Protein AF-A0A6I9MM43-F1 (afdb_monomer)

Mean predicted aligned error: 11.55 Å

Structure (mmCIF, N/CA/C/O backbone):
data_AF-A0A6I9MM43-F1
#
_entry.id   AF-A0A6I9MM43-F1
#
loop_
_atom_site.group_PDB
_atom_site.id
_atom_site.type_symbol
_atom_site.label_atom_id
_atom_site.label_alt_id
_atom_site.label_comp_id
_atom_site.label_asym_id
_atom_site.label_entity_id
_atom_site.label_seq_id
_atom_site.pdbx_PDB_ins_code
_atom_site.Cartn_x
_atom_site.Cartn_y
_atom_site.Cartn_z
_atom_site.occupancy
_atom_site.B_iso_or_equiv
_atom_site.auth_seq_id
_atom_site.auth_comp_id
_atom_site.auth_asym_id
_atom_site.auth_atom_id
_atom_site.pdbx_PDB_model_num
ATOM 1 N N . MET A 1 1 ? 1.422 39.553 12.753 1.00 36.62 1 MET A N 1
ATOM 2 C CA . MET A 1 1 ? 0.483 40.238 13.671 1.00 36.62 1 MET A CA 1
ATOM 3 C C . MET A 1 1 ? -0.065 39.168 14.609 1.00 36.62 1 MET A C 1
ATOM 5 O O . MET A 1 1 ? -0.822 38.336 14.148 1.00 36.62 1 MET A O 1
ATOM 9 N N . ALA A 1 2 ? 0.618 38.875 15.723 1.00 31.95 2 ALA A N 1
ATOM 10 C CA . ALA A 1 2 ? 0.444 39.478 17.060 1.00 31.95 2 ALA A CA 1
ATOM 11 C C . ALA A 1 2 ? -0.974 39.211 17.610 1.00 31.95 2 ALA A C 1
ATOM 13 O O . ALA A 1 2 ? -1.941 39.651 17.009 1.00 31.95 2 ALA A O 1
ATOM 14 N N . LEU A 1 3 ? -1.135 38.468 18.711 1.00 35.59 3 LEU A N 1
ATOM 15 C CA . LEU A 1 3 ? -1.021 39.047 20.056 1.00 35.59 3 LEU A CA 1
ATOM 16 C C . LEU A 1 3 ? -0.648 38.019 21.145 1.00 35.59 3 LEU A C 1
ATOM 18 O O . LEU A 1 3 ? -1.236 36.949 21.260 1.00 35.59 3 LEU A O 1
ATOM 22 N N . ARG A 1 4 ? 0.332 38.426 21.961 1.00 35.22 4 ARG A N 1
ATOM 23 C CA . ARG A 1 4 ? 0.711 37.917 23.290 1.00 35.22 4 ARG A CA 1
ATOM 24 C C . ARG A 1 4 ? -0.030 38.711 24.376 1.00 35.22 4 ARG A C 1
ATOM 26 O O . ARG A 1 4 ? -0.381 39.855 24.099 1.00 35.22 4 ARG A O 1
ATOM 33 N N . ASN A 1 5 ? -0.124 38.159 25.597 1.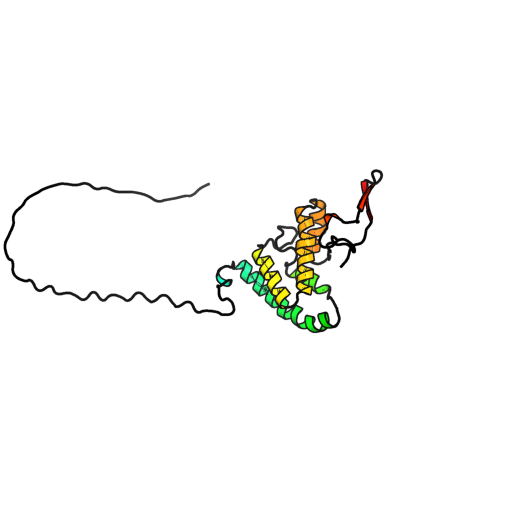00 37.28 5 ASN A N 1
ATOM 34 C CA . ASN A 1 5 ? 0.134 38.792 26.921 1.00 37.28 5 ASN A CA 1
ATOM 35 C C . ASN A 1 5 ? -0.624 38.037 28.041 1.00 37.28 5 ASN A C 1
ATOM 37 O O . ASN A 1 5 ? -1.689 37.504 27.776 1.00 37.28 5 ASN A O 1
ATOM 41 N N . ALA A 1 6 ? -0.192 37.944 29.304 1.00 34.00 6 ALA A N 1
ATOM 42 C CA . ALA A 1 6 ? 0.987 38.443 30.016 1.00 34.00 6 ALA A CA 1
ATOM 43 C C . ALA A 1 6 ? 1.144 37.697 31.365 1.00 34.00 6 ALA A C 1
ATOM 45 O O . ALA A 1 6 ? 0.177 37.190 31.927 1.00 34.00 6 ALA A O 1
ATOM 46 N N . LEU A 1 7 ? 2.369 37.702 31.894 1.00 34.56 7 LEU A N 1
ATOM 47 C CA . LEU A 1 7 ? 2.768 37.292 33.245 1.00 34.56 7 LEU A CA 1
ATOM 48 C C . LEU A 1 7 ? 3.703 38.379 33.813 1.00 34.56 7 LEU A C 1
ATOM 50 O O . LEU A 1 7 ? 4.434 38.994 33.034 1.00 34.56 7 LEU A O 1
ATOM 54 N N . CYS A 1 8 ? 3.692 38.533 35.148 1.00 30.81 8 CYS A N 1
ATOM 55 C CA . CYS A 1 8 ? 4.717 39.099 36.061 1.00 30.81 8 CYS A CA 1
ATOM 56 C C . CYS A 1 8 ? 4.306 40.321 36.905 1.00 30.81 8 CYS A C 1
ATOM 58 O O . CYS A 1 8 ? 3.955 41.365 36.363 1.00 30.81 8 CYS A O 1
ATOM 60 N N . ARG A 1 9 ? 4.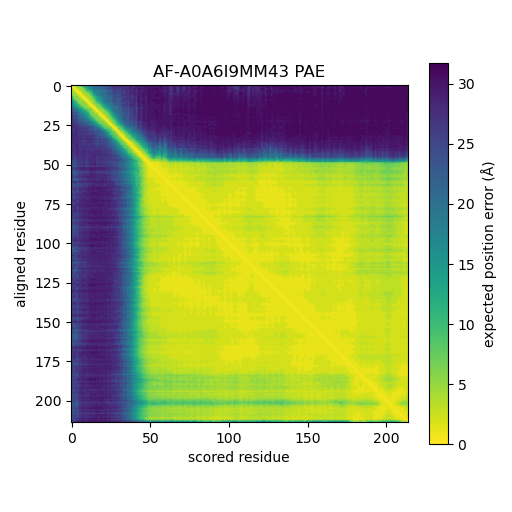543 40.219 38.229 1.00 32.47 9 ARG A N 1
ATOM 61 C CA . ARG A 1 9 ? 5.551 40.955 39.056 1.00 32.47 9 ARG A CA 1
ATOM 62 C C . ARG A 1 9 ? 5.217 40.744 40.552 1.00 32.47 9 ARG A C 1
ATOM 64 O O . ARG A 1 9 ? 4.068 40.901 40.927 1.00 32.47 9 ARG A O 1
ATOM 71 N N . LEU A 1 10 ? 6.071 40.121 41.375 1.00 30.53 10 LEU A N 1
ATOM 72 C CA . LEU A 1 10 ? 7.348 40.536 42.009 1.00 30.53 10 LEU A CA 1
ATOM 73 C C . LEU A 1 10 ? 7.190 41.378 43.301 1.00 30.53 10 LEU A C 1
ATOM 75 O O . LEU A 1 10 ? 6.837 42.545 43.222 1.00 30.53 10 LEU A O 1
ATOM 79 N N . LEU A 1 11 ? 7.545 40.720 44.423 1.00 36.22 11 LEU A N 1
ATOM 80 C CA . LEU A 1 11 ? 8.354 41.107 45.606 1.00 36.22 11 LEU A CA 1
ATOM 81 C C . LEU A 1 11 ? 8.108 42.437 46.345 1.00 36.22 11 LEU A C 1
ATOM 83 O O . LEU A 1 11 ? 7.956 43.477 45.726 1.00 36.22 11 LEU A O 1
ATOM 87 N N . VAL A 1 12 ? 8.264 42.398 47.682 1.00 31.80 12 VAL A N 1
ATOM 88 C CA . VAL A 1 12 ? 9.264 43.171 48.465 1.00 31.80 12 VAL A CA 1
ATOM 89 C C . VAL A 1 12 ? 9.207 42.773 49.960 1.00 31.80 12 VAL A C 1
ATOM 91 O O . VAL A 1 12 ? 8.141 42.632 50.548 1.00 31.80 12 VAL A O 1
ATOM 94 N N . SER A 1 13 ? 10.392 42.603 50.550 1.00 34.28 13 SER A N 1
ATOM 95 C CA . SER A 1 13 ? 10.746 42.554 51.987 1.00 34.28 13 SER A CA 1
ATOM 96 C C . SER A 1 13 ? 11.671 43.766 52.241 1.00 34.28 13 SER A C 1
ATOM 98 O O . SER A 1 13 ? 12.317 44.162 51.262 1.00 34.28 13 SER A O 1
ATOM 100 N N . PRO A 1 14 ? 11.783 44.399 53.440 1.00 48.53 14 PRO A N 1
ATOM 101 C CA . PRO A 1 14 ? 12.746 43.927 54.458 1.00 48.53 14 PRO A CA 1
ATOM 102 C C . PRO A 1 14 ? 12.495 44.295 55.952 1.00 48.53 14 PRO A C 1
ATOM 104 O O . PRO A 1 14 ? 11.773 45.218 56.313 1.00 48.53 14 PRO A O 1
ATOM 107 N N . HIS A 1 15 ? 13.199 43.525 56.793 1.00 34.00 15 HIS A N 1
ATOM 108 C CA . HIS A 1 15 ? 13.716 43.672 58.170 1.00 34.00 15 HIS A CA 1
ATOM 109 C C . HIS A 1 15 ? 13.483 44.924 59.049 1.00 34.00 15 HIS A C 1
ATOM 111 O O . HIS A 1 15 ? 13.742 46.050 58.633 1.00 34.00 15 HIS A O 1
ATOM 117 N N . ARG A 1 16 ? 13.315 44.673 60.367 1.00 34.53 16 ARG A N 1
ATOM 118 C CA . ARG A 1 16 ? 14.064 45.345 61.459 1.00 34.53 16 ARG A CA 1
ATOM 119 C C . ARG A 1 16 ? 14.150 44.500 62.746 1.00 34.53 16 ARG A C 1
ATOM 121 O O . ARG A 1 16 ? 13.307 43.655 63.014 1.00 34.53 16 ARG A O 1
ATOM 128 N N . CYS A 1 17 ? 15.238 44.738 63.473 1.00 31.09 17 CYS A N 1
ATOM 129 C CA . CYS A 1 17 ? 15.833 43.998 64.589 1.00 31.09 17 CYS A CA 1
ATOM 130 C C . CYS A 1 17 ? 15.387 44.539 65.964 1.00 31.09 17 CYS A C 1
ATOM 132 O O . CYS A 1 17 ? 15.245 45.753 66.089 1.00 31.09 17 CYS A O 1
ATOM 134 N N . ALA A 1 18 ? 15.272 43.683 66.989 1.00 34.88 18 ALA A N 1
ATOM 135 C CA . ALA A 1 18 ? 15.591 44.026 68.383 1.00 34.88 18 ALA A CA 1
ATOM 136 C C . ALA A 1 18 ? 15.746 42.758 69.247 1.00 34.88 18 ALA A C 1
ATOM 138 O O . ALA A 1 18 ? 14.872 41.896 69.281 1.00 34.88 18 ALA A O 1
ATOM 139 N N . VAL A 1 19 ? 16.878 42.674 69.943 1.00 42.28 19 VAL A N 1
ATOM 140 C CA . VAL A 1 19 ? 17.208 41.697 70.990 1.00 42.28 19 VAL A CA 1
ATOM 141 C C . VAL A 1 19 ? 16.627 42.189 72.313 1.00 42.28 19 VAL A C 1
ATOM 143 O O . VAL A 1 19 ? 16.740 43.379 72.582 1.00 42.28 19 VAL A O 1
ATOM 146 N N . LEU A 1 20 ? 16.102 41.298 73.162 1.00 34.19 20 LEU A N 1
ATOM 147 C CA . LEU A 1 20 ? 16.089 41.471 74.622 1.00 34.19 20 LEU A CA 1
ATOM 148 C C . LEU A 1 20 ? 15.834 40.125 75.315 1.00 34.19 20 LEU A C 1
ATOM 150 O O . LEU A 1 20 ? 14.926 39.376 74.959 1.00 34.19 20 LEU A O 1
ATOM 154 N N . SER A 1 21 ? 16.688 39.820 76.288 1.00 39.34 21 SER A N 1
ATOM 155 C CA . SER A 1 21 ? 16.582 38.683 77.195 1.00 39.34 21 SER A CA 1
ATOM 156 C C . SER A 1 21 ? 15.625 38.995 78.349 1.00 39.34 21 SER A C 1
ATOM 158 O O . SER A 1 21 ? 15.535 40.140 78.780 1.00 39.34 21 SER A O 1
ATOM 160 N N . ALA A 1 22 ? 14.964 37.967 78.885 1.00 34.12 22 ALA A N 1
ATOM 161 C CA . ALA A 1 22 ? 14.798 37.726 80.324 1.00 34.12 22 ALA A CA 1
ATOM 162 C C . ALA A 1 22 ? 13.916 36.491 80.544 1.00 34.12 22 ALA A C 1
ATOM 164 O O . ALA A 1 22 ? 12.892 36.293 79.896 1.00 34.12 22 ALA A O 1
ATOM 165 N N . SER A 1 23 ? 14.344 35.644 81.473 1.00 38.97 23 SER A N 1
ATOM 166 C CA . SER A 1 23 ? 13.687 34.403 81.864 1.00 38.97 23 SER A CA 1
ATOM 167 C C . SER A 1 23 ? 12.672 34.589 82.997 1.00 38.97 23 SER A C 1
ATOM 169 O O . SER A 1 23 ? 12.903 35.398 83.890 1.00 38.97 23 SER A O 1
ATOM 171 N N . ARG A 1 24 ? 11.713 33.651 83.030 1.00 33.47 24 ARG A N 1
ATOM 172 C CA . ARG A 1 24 ? 10.833 33.209 84.136 1.00 33.47 24 ARG A CA 1
ATOM 173 C C . ARG A 1 24 ? 9.668 34.125 84.525 1.00 33.47 24 ARG A C 1
ATOM 175 O O . ARG A 1 24 ? 9.844 35.143 85.176 1.00 33.47 24 ARG A O 1
ATOM 182 N N . SER A 1 25 ? 8.450 33.611 84.373 1.00 35.81 25 SER A N 1
ATOM 183 C CA . SER A 1 25 ? 7.695 33.006 85.488 1.00 35.81 25 SER A CA 1
ATOM 184 C C . SER A 1 25 ? 6.320 32.508 85.018 1.00 35.81 25 SER A C 1
ATOM 186 O O . SER A 1 25 ? 5.886 32.781 83.904 1.00 35.81 25 SER A O 1
ATOM 188 N N . GLN A 1 26 ? 5.728 31.654 85.849 1.00 46.75 26 GLN A N 1
ATOM 189 C CA . GLN A 1 26 ? 4.553 30.818 85.614 1.00 46.75 26 GLN A CA 1
ATOM 190 C C . GLN A 1 26 ? 3.276 31.619 85.319 1.00 46.75 26 GLN A C 1
ATOM 192 O O . GLN A 1 26 ? 3.021 32.640 85.950 1.00 46.75 26 GLN A O 1
ATOM 197 N N . GLY A 1 27 ? 2.434 31.087 84.429 1.00 33.56 27 GLY A N 1
ATOM 198 C CA . GLY A 1 27 ? 1.098 31.602 84.140 1.00 33.56 27 GLY A CA 1
ATOM 199 C C . GLY A 1 27 ? 0.131 30.464 83.812 1.00 33.56 27 GLY A C 1
ATOM 200 O O . GLY A 1 27 ? 0.266 29.799 82.793 1.00 33.56 27 GLY A O 1
ATOM 201 N N . THR A 1 28 ? -0.781 30.241 84.754 1.00 42.34 28 THR A N 1
ATOM 202 C CA . THR A 1 28 ? -2.080 29.543 84.735 1.00 42.34 28 THR A CA 1
ATOM 203 C C . THR A 1 28 ? -2.633 29.032 83.399 1.00 42.34 28 THR A C 1
ATOM 205 O O . THR A 1 28 ? -2.774 29.773 82.430 1.00 42.34 28 THR A O 1
ATOM 208 N N . ALA A 1 29 ? -3.050 27.763 83.422 1.00 47.12 29 ALA A N 1
ATOM 209 C CA . ALA A 1 29 ? -3.716 27.043 82.345 1.00 47.12 29 ALA A CA 1
ATOM 210 C C . ALA A 1 29 ? -4.985 27.754 81.838 1.00 47.12 29 ALA A C 1
ATOM 212 O O . ALA A 1 29 ? -5.948 27.929 82.583 1.00 47.12 29 ALA A O 1
ATOM 213 N N . ALA A 1 30 ? -4.998 28.087 80.547 1.00 43.53 30 ALA A N 1
ATOM 214 C CA . ALA A 1 30 ? -6.204 28.394 79.788 1.00 43.53 30 ALA A CA 1
ATOM 215 C C . ALA A 1 30 ? -6.650 27.127 79.040 1.00 43.53 30 ALA A C 1
ATOM 217 O O . ALA A 1 30 ? -5.857 26.514 78.324 1.00 43.53 30 ALA A O 1
ATOM 218 N N . GLN A 1 31 ? -7.906 26.715 79.221 1.00 44.16 31 GLN A N 1
ATOM 219 C CA . GLN A 1 31 ? -8.513 25.635 78.441 1.00 44.16 31 GLN A CA 1
ATOM 220 C C . GLN A 1 31 ? -8.661 26.084 76.983 1.00 44.16 31 GLN A C 1
ATOM 222 O O . GLN A 1 31 ? -9.417 27.005 76.681 1.00 44.16 31 GLN A O 1
ATOM 227 N N . ALA A 1 32 ? -7.938 25.427 76.078 1.00 44.44 32 ALA A N 1
ATOM 228 C CA . ALA A 1 32 ? -8.132 25.590 74.647 1.00 44.44 32 ALA A CA 1
ATOM 229 C C . ALA A 1 32 ? -9.364 24.781 74.214 1.00 44.44 32 ALA A C 1
ATOM 231 O O . ALA A 1 32 ? -9.335 23.550 74.204 1.00 44.44 32 ALA A O 1
ATOM 232 N N . ASN A 1 33 ? -10.443 25.476 73.851 1.00 45.56 33 ASN A N 1
ATOM 233 C CA . ASN A 1 33 ? -11.527 24.886 73.072 1.00 45.56 33 ASN A CA 1
ATOM 234 C C . ASN A 1 33 ? -10.985 24.567 71.676 1.00 45.56 33 ASN A C 1
ATOM 236 O O . ASN A 1 33 ? -10.779 25.460 70.858 1.00 45.56 33 ASN A O 1
ATOM 240 N N . TRP A 1 34 ? -10.724 23.289 71.420 1.00 41.34 34 TRP A N 1
ATOM 241 C CA . TRP A 1 34 ? -10.447 22.788 70.082 1.00 41.34 34 TRP A CA 1
ATOM 242 C C . TRP A 1 34 ? -11.782 22.583 69.365 1.00 41.34 34 TRP A C 1
ATOM 244 O O . TRP A 1 34 ? -12.460 21.573 69.569 1.00 41.34 34 TRP A O 1
ATOM 254 N N . GLU A 1 35 ? -12.187 23.546 68.539 1.00 47.69 35 GLU A N 1
ATOM 255 C CA . GLU A 1 35 ? -13.203 23.283 67.524 1.00 47.69 35 GLU A CA 1
ATOM 256 C C . GLU A 1 35 ? -12.609 22.285 66.530 1.00 47.69 35 GLU A C 1
ATOM 258 O O . GLU A 1 35 ? -11.630 22.562 65.839 1.00 47.69 35 GLU A O 1
ATOM 263 N N . ALA A 1 36 ? -13.170 21.076 66.507 1.00 50.06 36 ALA A N 1
ATOM 264 C CA . ALA A 1 36 ? -12.787 20.052 65.554 1.00 50.06 36 ALA A CA 1
ATOM 265 C C . ALA A 1 36 ? -13.133 20.530 64.138 1.00 50.06 36 ALA A C 1
ATOM 267 O O . ALA A 1 36 ? -14.280 20.438 63.698 1.00 50.06 36 ALA A O 1
ATOM 268 N N . GLU A 1 37 ? -12.124 21.034 63.433 1.00 53.38 37 GLU A N 1
ATOM 269 C CA . GLU A 1 37 ? -12.177 21.326 62.009 1.00 53.38 37 GLU A CA 1
ATOM 270 C C . GLU A 1 37 ? -12.588 20.037 61.280 1.00 53.38 37 GLU A C 1
ATOM 272 O O . GLU A 1 37 ? -11.835 19.058 61.207 1.00 53.38 37 GLU A O 1
ATOM 277 N N . LYS A 1 38 ? -13.845 19.987 60.816 1.00 53.88 38 LYS A N 1
ATOM 278 C CA . LYS A 1 38 ? -14.365 18.867 60.030 1.00 53.88 38 LYS A CA 1
ATOM 279 C C . LYS A 1 38 ? -13.544 18.795 58.753 1.00 53.88 38 LYS A C 1
ATOM 281 O O . LYS A 1 38 ? -13.756 19.559 57.819 1.00 53.88 38 LYS A O 1
ATOM 286 N N . THR A 1 39 ? -12.605 17.862 58.725 1.00 56.06 39 THR A N 1
ATOM 287 C CA . THR A 1 39 ? -11.791 17.572 57.553 1.00 56.06 39 THR A CA 1
ATOM 288 C C . THR A 1 39 ? -12.722 17.009 56.483 1.00 56.06 39 THR A C 1
ATOM 290 O O . THR A 1 39 ? -13.104 15.836 56.529 1.00 56.06 39 THR A O 1
ATOM 293 N N . GLU A 1 40 ? -13.149 17.850 55.539 1.00 61.00 40 GLU A N 1
ATOM 294 C CA . GLU A 1 40 ? -13.860 17.391 54.351 1.00 61.00 40 GLU A CA 1
ATOM 295 C C . GLU A 1 40 ? -12.962 16.391 53.621 1.00 61.00 40 GLU A C 1
ATOM 297 O O . GLU A 1 40 ? -11.895 16.720 53.094 1.00 61.00 40 GLU A O 1
ATOM 302 N N . LYS A 1 41 ? -13.367 15.117 53.641 1.00 62.59 41 LYS A N 1
ATOM 303 C CA . LYS A 1 41 ? -12.676 14.064 52.903 1.00 62.59 41 LYS A CA 1
ATOM 304 C C . LYS A 1 41 ? -12.782 14.399 51.422 1.00 62.59 41 LYS A C 1
ATOM 306 O O . LYS A 1 41 ? -13.852 14.246 50.836 1.00 62.59 41 LYS A O 1
ATOM 311 N N . LYS A 1 42 ? -11.661 14.808 50.818 1.00 67.25 42 LYS A N 1
ATOM 312 C CA . LYS A 1 42 ? -11.534 14.911 49.361 1.00 67.25 42 LYS A CA 1
ATOM 313 C C . LYS A 1 42 ? -12.099 13.636 48.718 1.00 67.25 42 LYS A C 1
ATOM 315 O O . LYS A 1 42 ? -11.746 12.539 49.171 1.00 67.25 42 LYS A O 1
ATOM 320 N N . PRO A 1 43 ? -12.963 13.753 47.696 1.00 70.88 43 PRO A N 1
ATOM 321 C CA . PRO A 1 43 ? -13.508 12.589 47.019 1.00 70.88 43 PRO A CA 1
ATOM 322 C C . PRO A 1 43 ? -12.351 11.728 46.507 1.00 70.88 43 PRO A C 1
ATOM 324 O O . PRO A 1 43 ? -11.409 12.231 45.891 1.00 70.88 43 PRO A O 1
ATOM 327 N N . LYS A 1 44 ? -12.388 10.427 46.823 1.00 72.81 44 LYS A N 1
ATOM 328 C CA . LYS A 1 44 ? -11.402 9.474 46.307 1.00 72.81 44 LYS A CA 1
ATOM 329 C C . LYS A 1 44 ? -11.452 9.528 44.786 1.00 72.81 44 LYS A C 1
ATOM 331 O O . LYS A 1 44 ? -12.531 9.381 44.213 1.00 72.81 44 LYS A O 1
ATOM 336 N N . ALA A 1 45 ? -10.289 9.699 44.161 1.00 76.50 45 ALA A N 1
ATOM 337 C CA . ALA A 1 45 ? -10.169 9.547 42.722 1.00 76.50 45 ALA A CA 1
ATOM 338 C C . ALA A 1 45 ? -10.766 8.185 42.311 1.00 76.50 45 ALA A C 1
ATOM 340 O O . ALA A 1 45 ? -10.547 7.189 43.020 1.00 76.50 45 ALA A O 1
ATOM 341 N N . PRO A 1 46 ? -11.558 8.132 41.228 1.00 78.94 46 PRO A N 1
ATOM 342 C CA . PRO A 1 46 ? -12.152 6.888 40.768 1.00 78.94 46 PRO A CA 1
ATOM 343 C C . PRO A 1 46 ? -11.051 5.861 40.486 1.00 78.94 46 PRO A C 1
ATOM 345 O O . PRO A 1 46 ? -9.990 6.190 39.956 1.00 78.94 46 PRO A O 1
ATOM 348 N N . LYS A 1 47 ? -11.288 4.605 40.878 1.00 82.62 47 LYS A N 1
ATOM 349 C CA . LYS A 1 47 ? -10.366 3.510 40.559 1.00 82.62 47 LYS A CA 1
ATOM 350 C C . LYS A 1 47 ? -10.400 3.277 39.050 1.00 82.62 47 LYS A C 1
ATOM 352 O O . LYS A 1 47 ? -11.480 3.070 38.502 1.00 82.62 47 LYS A O 1
ATOM 357 N N . VAL A 1 48 ? -9.233 3.275 38.409 1.00 85.19 48 VAL A N 1
ATOM 358 C CA . VAL A 1 48 ? -9.103 2.859 37.007 1.00 85.19 48 VAL A CA 1
ATOM 359 C C . VAL A 1 48 ? -9.544 1.398 36.910 1.00 85.19 48 VAL A C 1
ATOM 361 O O . VAL A 1 48 ? -9.025 0.546 37.635 1.00 85.19 48 VAL A O 1
ATOM 364 N N . GLN A 1 49 ? -10.546 1.122 36.076 1.00 91.31 49 GLN A N 1
ATOM 365 C CA . GLN A 1 49 ? -10.974 -0.245 35.791 1.00 91.31 49 GLN A CA 1
ATOM 366 C C . GLN A 1 49 ? -10.032 -0.846 34.749 1.00 91.31 49 GLN A C 1
ATOM 368 O O . GLN A 1 49 ? -9.713 -0.201 33.756 1.00 91.31 49 GLN A O 1
ATOM 373 N N . PHE A 1 50 ? -9.571 -2.069 34.992 1.00 95.62 50 PHE A N 1
ATOM 374 C CA . PHE A 1 50 ? -8.738 -2.796 34.042 1.00 95.62 50 PHE A CA 1
ATOM 375 C C . PHE A 1 50 ? -9.604 -3.391 32.922 1.00 95.62 50 PHE A C 1
ATOM 377 O O . PHE A 1 50 ? -10.542 -4.133 33.217 1.00 95.62 50 PHE A O 1
ATOM 384 N N . ASP A 1 51 ? -9.272 -3.106 31.659 1.00 96.69 51 ASP A N 1
ATOM 385 C CA . ASP A 1 51 ? -9.837 -3.788 30.486 1.00 96.69 51 ASP A CA 1
ATOM 386 C C . ASP A 1 51 ? -8.795 -4.753 29.906 1.00 96.69 51 ASP A C 1
ATOM 388 O O . ASP A 1 51 ? -7.734 -4.346 29.441 1.00 96.69 51 ASP A O 1
ATOM 392 N N . TRP A 1 52 ? -9.099 -6.051 29.906 1.00 97.31 52 TRP A N 1
ATOM 393 C CA . TRP A 1 52 ? -8.196 -7.081 29.385 1.00 97.31 52 TRP A CA 1
ATOM 394 C C . TRP A 1 52 ? -8.013 -7.016 27.859 1.00 97.31 52 TRP A C 1
ATOM 396 O O . TRP A 1 52 ? -7.042 -7.565 27.341 1.00 97.31 52 TRP A O 1
ATOM 406 N N . ARG A 1 53 ? -8.925 -6.355 27.134 1.00 96.50 53 ARG A N 1
ATOM 407 C CA . ARG A 1 53 ? -8.849 -6.169 25.673 1.00 96.50 53 ARG A CA 1
ATOM 408 C C . ARG A 1 53 ? -7.922 -5.023 25.281 1.00 96.50 53 ARG A C 1
ATOM 410 O O . ARG A 1 53 ? -7.499 -4.964 24.128 1.00 96.50 53 ARG A O 1
ATOM 417 N N . ASP A 1 54 ? -7.616 -4.146 26.232 1.00 97.25 54 ASP A N 1
ATOM 418 C CA . ASP A 1 54 ? -6.720 -3.010 26.063 1.00 97.25 54 ASP A CA 1
ATOM 419 C C . ASP A 1 54 ? -5.937 -2.739 27.358 1.00 97.25 54 ASP A C 1
ATOM 421 O O . ASP A 1 54 ? -6.074 -1.709 28.019 1.00 97.25 54 ASP A O 1
ATOM 425 N N . ALA A 1 55 ? -5.119 -3.721 27.747 1.00 97.50 55 ALA A N 1
ATOM 426 C CA . ALA A 1 55 ? -4.462 -3.768 29.054 1.00 97.50 55 ALA A CA 1
ATOM 427 C C . ALA A 1 55 ? -3.608 -2.530 29.384 1.00 97.50 55 ALA A C 1
ATOM 429 O O . ALA A 1 55 ? -3.410 -2.223 30.560 1.00 97.50 55 ALA A O 1
ATOM 430 N N . LEU A 1 56 ? -3.092 -1.843 28.359 1.00 97.19 56 LEU A N 1
ATOM 431 C CA . LEU A 1 56 ? -2.259 -0.644 28.486 1.00 97.19 56 LEU A CA 1
ATOM 432 C C . LEU A 1 56 ? -2.936 0.623 27.938 1.00 97.19 56 LEU A C 1
ATOM 434 O O . LEU A 1 56 ? -2.260 1.634 27.767 1.00 97.19 56 LEU A O 1
ATOM 438 N N . ASN A 1 57 ? -4.253 0.585 27.712 1.00 96.62 57 ASN A N 1
ATOM 439 C CA . ASN A 1 57 ? -5.058 1.715 27.249 1.00 96.62 57 ASN A CA 1
ATOM 440 C C . ASN A 1 57 ? -4.500 2.385 25.977 1.00 96.62 57 ASN A C 1
ATOM 442 O O . ASN A 1 57 ? -4.262 3.596 25.956 1.00 96.62 57 ASN A O 1
ATOM 446 N N . LEU A 1 58 ? -4.286 1.595 24.920 1.00 98.31 58 LEU A N 1
ATOM 447 C CA . LEU A 1 58 ? -4.017 2.096 23.576 1.00 98.31 58 LEU A CA 1
ATOM 448 C C . LEU A 1 58 ? -5.077 3.117 23.158 1.00 98.31 58 LEU A C 1
ATOM 450 O O . LEU A 1 58 ? -4.704 4.118 22.561 1.00 98.31 58 LEU A O 1
ATOM 454 N N . GLU A 1 59 ? -6.355 2.913 23.502 1.00 97.94 59 GLU A N 1
ATOM 455 C CA . GLU A 1 59 ? -7.440 3.849 23.174 1.00 97.94 59 GLU A CA 1
ATOM 456 C C . GLU A 1 59 ? -7.103 5.281 23.602 1.00 97.94 59 GLU A C 1
ATOM 458 O O . GLU A 1 59 ? -7.187 6.213 22.808 1.00 97.94 59 GLU A O 1
ATOM 463 N N . GLY A 1 60 ? -6.627 5.451 24.839 1.00 97.31 60 GLY A N 1
ATOM 464 C CA . GLY A 1 60 ? -6.229 6.750 25.376 1.00 97.31 60 GLY A CA 1
ATOM 465 C C . GLY A 1 60 ? -4.928 7.320 24.802 1.00 97.31 60 GLY A C 1
ATOM 466 O O . GLY A 1 60 ? -4.476 8.358 25.282 1.00 97.31 60 GLY A O 1
ATOM 467 N N . GLN A 1 61 ? -4.278 6.642 23.853 1.00 98.31 61 GLN A N 1
ATOM 468 C CA . GLN A 1 61 ? -3.088 7.117 23.134 1.00 98.31 61 GLN A CA 1
ATOM 469 C C . GLN A 1 61 ? -3.383 7.499 21.679 1.00 98.31 61 GLN A C 1
ATOM 471 O O . GLN A 1 61 ? -2.500 8.034 21.011 1.00 98.31 61 GLN A O 1
ATOM 476 N N . LEU A 1 62 ? -4.591 7.218 21.187 1.00 98.62 62 LEU A N 1
ATOM 477 C CA . LEU A 1 62 ? -4.999 7.520 19.820 1.00 98.62 62 LEU A CA 1
ATOM 478 C C . LEU A 1 62 ? -5.671 8.889 19.739 1.00 98.62 62 LEU A C 1
ATOM 480 O O . LEU A 1 62 ? -6.304 9.354 20.689 1.00 98.62 62 LEU A O 1
ATOM 484 N N . THR A 1 63 ? -5.558 9.529 18.580 1.00 98.75 63 THR A N 1
ATOM 485 C CA . THR A 1 63 ? -6.355 10.722 18.281 1.00 98.75 63 THR A CA 1
ATOM 486 C C . THR A 1 63 ? -7.804 10.349 17.957 1.00 98.75 63 THR A C 1
ATOM 488 O O . THR A 1 63 ? -8.105 9.213 17.583 1.00 98.75 63 THR A O 1
ATOM 491 N N . GLU A 1 64 ? -8.720 11.315 18.060 1.00 98.38 64 GLU A N 1
ATOM 492 C CA . GLU A 1 64 ? -10.126 11.115 17.677 1.00 98.38 64 GLU A CA 1
ATOM 493 C C . GLU A 1 64 ? -10.260 10.690 16.204 1.00 98.38 64 GLU A C 1
ATOM 495 O O . GLU A 1 64 ? -11.031 9.781 15.893 1.00 98.38 64 GLU A O 1
ATOM 500 N N . ASP A 1 65 ? -9.449 11.272 15.314 1.00 98.06 65 ASP A N 1
ATOM 501 C CA . ASP A 1 65 ? -9.408 10.905 13.895 1.00 98.06 65 ASP A CA 1
ATOM 502 C C . ASP A 1 65 ? -8.926 9.459 13.695 1.00 98.06 65 ASP A C 1
ATOM 504 O O . ASP A 1 65 ? -9.513 8.702 12.924 1.00 98.06 65 ASP A O 1
ATOM 508 N N . GLU A 1 66 ? -7.882 9.033 14.414 1.00 98.81 66 GLU A N 1
ATOM 509 C CA . GLU A 1 66 ? -7.360 7.661 14.355 1.00 98.81 66 GLU A CA 1
ATOM 510 C C . GLU A 1 66 ? -8.391 6.630 14.829 1.00 98.81 66 GLU A C 1
ATOM 512 O O . GLU A 1 66 ? -8.558 5.582 14.195 1.00 98.81 66 GLU A O 1
ATOM 517 N N . ILE A 1 67 ? -9.112 6.943 15.909 1.00 98.75 67 ILE A N 1
ATOM 518 C CA . ILE A 1 67 ? -10.217 6.129 16.429 1.00 98.75 67 ILE A CA 1
ATOM 519 C C . ILE A 1 67 ? -11.341 6.039 15.392 1.00 98.75 67 ILE A C 1
ATOM 521 O O . ILE A 1 67 ? -11.783 4.937 15.056 1.00 98.75 67 ILE A O 1
ATOM 525 N N . MET A 1 68 ? -11.758 7.175 14.826 1.00 98.50 68 MET A N 1
ATOM 526 C CA . MET A 1 68 ? -12.833 7.236 13.835 1.00 98.50 68 MET A CA 1
ATOM 527 C C . MET A 1 68 ? -12.496 6.437 12.570 1.00 98.50 68 MET A C 1
ATOM 529 O O . MET A 1 68 ? -13.335 5.675 12.078 1.00 98.50 68 MET A O 1
ATOM 533 N N . ILE A 1 69 ? -11.268 6.571 12.060 1.00 98.56 69 ILE A N 1
ATOM 534 C CA . ILE A 1 69 ? -10.776 5.828 10.892 1.00 98.56 69 ILE A CA 1
ATOM 535 C C . ILE A 1 69 ? -10.796 4.325 11.175 1.00 98.56 69 ILE A C 1
ATOM 537 O O . ILE A 1 69 ? -11.338 3.550 10.383 1.00 98.56 69 ILE A O 1
ATOM 541 N N . ARG A 1 70 ? -10.237 3.909 12.318 1.00 98.75 70 ARG A N 1
ATOM 542 C CA . ARG A 1 70 ? -10.211 2.505 12.738 1.00 98.75 70 ARG A CA 1
ATOM 543 C C . ARG A 1 70 ? -11.617 1.924 12.812 1.00 98.75 70 ARG A C 1
ATOM 545 O O . ARG A 1 70 ? -11.853 0.844 12.277 1.00 98.75 70 ARG A O 1
ATOM 552 N N . ASP A 1 71 ? -12.536 2.606 13.486 1.00 98.81 71 ASP A N 1
ATOM 553 C CA . ASP A 1 71 ? -13.869 2.067 13.746 1.00 98.81 71 ASP A CA 1
ATOM 554 C C . ASP A 1 71 ? -14.729 2.035 1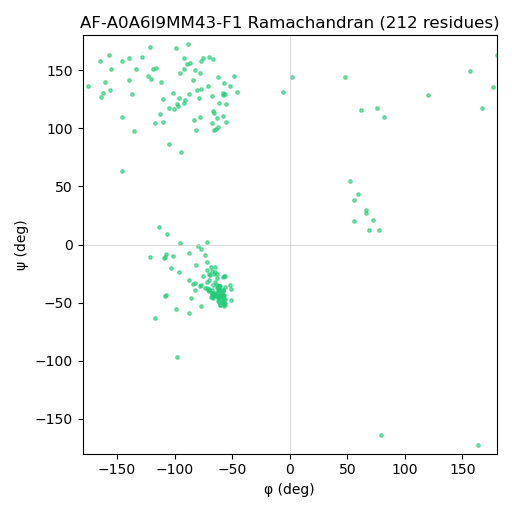2.476 1.00 98.81 71 ASP A C 1
ATOM 556 O O . ASP A 1 71 ? -15.406 1.038 12.221 1.00 98.81 71 ASP A O 1
ATOM 560 N N . SER A 1 72 ? -14.613 3.048 11.613 1.00 98.44 72 SER A N 1
ATOM 561 C CA . SER A 1 72 ? -15.270 3.056 10.299 1.00 98.44 72 SER A CA 1
ATOM 562 C C . SER A 1 72 ? -14.770 1.911 9.416 1.00 98.44 72 SER A C 1
ATOM 564 O O . SER A 1 72 ? -15.562 1.174 8.823 1.00 98.44 72 SER A O 1
ATOM 566 N N . PHE A 1 73 ? -13.450 1.706 9.363 1.00 98.69 73 PHE A N 1
ATOM 567 C CA . PHE A 1 73 ? -12.874 0.638 8.555 1.00 98.69 73 PHE A CA 1
ATOM 568 C C . PHE A 1 73 ? -13.131 -0.755 9.146 1.00 98.69 73 PHE A C 1
ATOM 570 O O . PHE A 1 73 ? -13.355 -1.704 8.392 1.00 98.69 73 PHE A O 1
ATOM 577 N N . ARG A 1 74 ? -13.193 -0.889 10.479 1.00 98.88 74 ARG A N 1
ATOM 578 C CA . ARG A 1 74 ? -13.621 -2.126 11.150 1.00 98.88 74 ARG A CA 1
ATOM 579 C C . ARG A 1 74 ? -15.020 -2.532 10.702 1.00 98.88 74 ARG A C 1
ATOM 581 O O . ARG A 1 74 ? -15.210 -3.700 10.375 1.00 98.88 74 ARG A O 1
ATOM 588 N N . THR A 1 75 ? -15.972 -1.600 10.662 1.00 98.81 75 THR A N 1
ATOM 589 C CA . THR A 1 75 ? -17.344 -1.877 10.206 1.00 98.81 75 THR A CA 1
ATOM 590 C C . THR A 1 75 ? -17.346 -2.447 8.790 1.00 98.81 75 THR A C 1
ATOM 592 O O . THR A 1 75 ? -17.874 -3.536 8.573 1.00 98.81 75 THR A O 1
ATOM 595 N N . TYR A 1 76 ? -16.646 -1.802 7.850 1.00 98.69 76 TYR A N 1
ATOM 596 C CA . TYR A 1 76 ? -16.470 -2.333 6.493 1.00 98.69 76 TYR A CA 1
ATOM 597 C C . TYR A 1 76 ? -15.855 -3.745 6.491 1.00 98.69 76 TYR A C 1
ATOM 599 O O . TYR A 1 76 ? -16.368 -4.649 5.829 1.00 98.69 76 TYR A O 1
ATOM 607 N N . CYS A 1 77 ? -14.792 -3.970 7.268 1.00 98.81 77 CYS A N 1
ATOM 608 C CA . CYS A 1 77 ? -14.137 -5.274 7.349 1.00 98.81 77 CYS A CA 1
ATOM 609 C C . CYS A 1 77 ? -15.099 -6.369 7.843 1.00 98.81 77 CYS A C 1
ATOM 611 O O . CYS A 1 77 ? -15.154 -7.450 7.257 1.00 98.81 77 CYS A O 1
ATOM 613 N N . GLN A 1 78 ? -15.886 -6.096 8.885 1.00 98.75 78 GLN A N 1
ATOM 614 C CA . GLN A 1 78 ? -16.821 -7.075 9.447 1.00 98.75 78 GLN A CA 1
ATOM 615 C C . GLN A 1 78 ? -18.048 -7.307 8.555 1.00 98.75 78 GLN A C 1
ATOM 617 O O . GLN A 1 78 ? -18.498 -8.442 8.425 1.00 98.75 78 GLN A O 1
ATOM 622 N N . GLU A 1 79 ? -18.575 -6.268 7.910 1.00 98.56 79 GLU A N 1
ATOM 623 C CA . GLU A 1 79 ? -19.794 -6.376 7.100 1.00 98.56 79 GLU A CA 1
ATOM 624 C C . GLU A 1 79 ? -19.538 -6.860 5.669 1.00 98.56 79 GLU A C 1
ATOM 626 O O . GLU A 1 79 ? -20.382 -7.544 5.087 1.00 98.56 79 GLU A O 1
ATOM 631 N N . LYS A 1 80 ? -18.394 -6.498 5.074 1.00 98.38 80 LYS A N 1
ATOM 632 C CA . LYS A 1 80 ? -18.092 -6.774 3.661 1.00 98.38 80 LYS A CA 1
ATOM 633 C C . LYS A 1 80 ? -17.041 -7.856 3.479 1.00 98.38 80 LYS A C 1
ATOM 635 O O . LYS A 1 80 ? -17.232 -8.723 2.631 1.00 98.38 80 LYS A O 1
ATOM 640 N N . LEU A 1 81 ? -15.957 -7.847 4.258 1.00 98.62 81 LEU A N 1
ATOM 641 C CA . LEU A 1 81 ? -14.849 -8.791 4.056 1.00 98.62 81 LEU A CA 1
ATOM 642 C C . LEU A 1 81 ? -15.076 -10.126 4.776 1.00 98.62 81 LEU A C 1
ATOM 644 O O . LEU A 1 81 ? -14.902 -11.187 4.171 1.00 98.62 81 LEU A O 1
ATOM 648 N N . MET A 1 82 ? -15.503 -10.084 6.041 1.00 98.69 82 MET A N 1
ATOM 649 C CA . MET A 1 82 ? -15.671 -11.275 6.883 1.00 98.69 82 MET A CA 1
ATOM 650 C C . MET A 1 82 ? -16.639 -12.323 6.301 1.00 98.69 82 MET A C 1
ATOM 652 O O . MET A 1 82 ? -16.312 -13.507 6.342 1.00 98.69 82 MET A O 1
ATOM 656 N N . PRO A 1 83 ? -17.784 -11.966 5.684 1.00 98.50 83 PRO A N 1
ATOM 657 C CA . PRO A 1 83 ? -18.668 -12.971 5.088 1.00 98.50 83 PRO A CA 1
ATOM 658 C C . PRO A 1 83 ? -18.062 -13.681 3.868 1.00 98.50 83 PRO A C 1
ATOM 660 O O . PRO A 1 83 ? -18.478 -14.785 3.523 1.00 98.50 83 PRO A O 1
ATOM 663 N N . ARG A 1 84 ? -17.082 -13.057 3.199 1.00 97.44 84 ARG A N 1
ATOM 664 C CA . ARG A 1 84 ? -16.480 -13.561 1.954 1.00 97.44 84 ARG A CA 1
ATOM 665 C C . ARG A 1 84 ? -15.317 -14.519 2.214 1.00 97.44 84 ARG A C 1
ATOM 667 O O . ARG A 1 84 ? -15.077 -15.414 1.403 1.00 97.44 84 ARG A O 1
ATOM 674 N N . ILE A 1 85 ? -14.586 -14.338 3.321 1.00 98.62 85 ILE A N 1
ATOM 675 C CA . ILE A 1 85 ? -13.256 -14.942 3.487 1.00 98.62 85 ILE A CA 1
ATOM 676 C C . ILE A 1 85 ? -13.263 -16.473 3.505 1.00 98.62 85 ILE A C 1
ATOM 678 O O . ILE A 1 85 ? -12.367 -17.082 2.933 1.00 98.62 85 ILE A O 1
ATOM 682 N N . LEU A 1 86 ? -14.276 -17.116 4.097 1.00 98.62 86 LEU A N 1
ATOM 683 C CA . LEU A 1 86 ? -14.282 -18.576 4.245 1.00 98.62 86 LEU A CA 1
ATOM 684 C C . LEU A 1 86 ? -14.174 -19.294 2.893 1.00 98.62 86 LEU A C 1
ATOM 686 O O . LEU A 1 86 ? -13.358 -20.203 2.736 1.00 98.62 86 LEU A O 1
ATOM 690 N N . MET A 1 87 ? -14.998 -18.883 1.926 1.00 98.69 87 MET A N 1
ATOM 691 C CA . MET A 1 87 ? -14.999 -19.484 0.592 1.00 98.69 87 MET A CA 1
ATOM 692 C C . MET A 1 87 ? -13.901 -18.901 -0.296 1.00 98.69 87 MET A C 1
ATOM 694 O O . MET A 1 87 ? -13.333 -19.647 -1.087 1.00 98.69 87 MET A O 1
ATOM 698 N N . ALA A 1 88 ? -13.567 -17.615 -0.134 1.00 98.75 88 ALA A N 1
ATOM 699 C CA . ALA A 1 88 ? -12.446 -16.991 -0.832 1.00 98.75 88 ALA A CA 1
ATOM 700 C C . ALA A 1 88 ? -11.133 -17.733 -0.546 1.00 98.75 88 ALA A C 1
ATOM 702 O O . ALA A 1 88 ? -10.461 -18.171 -1.472 1.00 98.75 88 ALA A O 1
ATOM 703 N N . ASN A 1 89 ? -10.820 -17.958 0.732 1.00 98.81 89 ASN A N 1
ATOM 704 C CA . ASN A 1 89 ? -9.613 -18.663 1.145 1.00 98.81 89 ASN A CA 1
ATOM 705 C C . ASN A 1 89 ? -9.645 -20.143 0.742 1.00 98.81 89 ASN A C 1
ATOM 707 O O . ASN A 1 89 ? -8.668 -20.654 0.210 1.00 98.81 89 ASN A O 1
ATOM 711 N N . ARG A 1 90 ? -10.771 -20.842 0.957 1.00 98.69 90 ARG A N 1
ATOM 712 C CA . ARG A 1 90 ? -10.887 -22.274 0.626 1.00 98.69 90 ARG A CA 1
ATOM 713 C C . ARG A 1 90 ? -10.696 -22.566 -0.863 1.00 98.69 90 ARG A C 1
ATOM 715 O O . ARG A 1 90 ? -10.174 -23.623 -1.195 1.00 98.69 90 ARG A O 1
ATOM 722 N N . ASN A 1 91 ? -11.161 -21.665 -1.722 1.00 98.75 91 ASN A N 1
ATOM 723 C CA . ASN A 1 91 ? -11.151 -21.852 -3.171 1.00 98.75 91 ASN A CA 1
ATOM 724 C C . ASN A 1 91 ? -10.093 -20.991 -3.875 1.00 98.75 91 ASN A C 1
ATOM 726 O O . ASN A 1 91 ? -10.127 -20.898 -5.098 1.00 98.75 91 ASN A O 1
ATOM 730 N N . GLU A 1 92 ? -9.206 -20.333 -3.123 1.00 98.62 92 GLU A N 1
ATOM 731 C CA . GLU A 1 92 ? -8.132 -19.483 -3.659 1.00 98.62 92 GLU A CA 1
ATOM 732 C C . GLU A 1 92 ? -8.643 -18.356 -4.584 1.00 98.62 92 GLU A C 1
ATOM 734 O O . GLU A 1 92 ? -8.032 -18.001 -5.592 1.00 98.62 92 GLU A O 1
ATOM 739 N N . VAL A 1 93 ? -9.791 -17.765 -4.238 1.00 98.62 93 VAL A N 1
ATOM 740 C CA . VAL A 1 93 ? -10.427 -16.691 -5.013 1.00 98.62 93 VAL A CA 1
ATOM 741 C C . VAL A 1 93 ? -10.147 -15.336 -4.379 1.00 98.62 93 VAL A C 1
ATOM 743 O O . VAL A 1 93 ? -10.646 -15.023 -3.297 1.00 98.62 93 VAL A O 1
ATOM 746 N N . PHE A 1 94 ? -9.433 -14.477 -5.104 1.00 98.38 94 PHE A N 1
ATOM 747 C CA . PHE A 1 94 ? -9.342 -13.060 -4.770 1.00 98.38 94 PHE A CA 1
ATOM 748 C C . PHE A 1 94 ? -10.429 -12.249 -5.488 1.00 98.38 94 PHE A C 1
ATOM 750 O O . PHE A 1 94 ? -10.495 -12.213 -6.717 1.00 98.38 94 PHE A O 1
ATOM 757 N N . HIS A 1 95 ? -11.262 -11.548 -4.719 1.00 98.19 95 HIS A N 1
ATOM 758 C CA . HIS A 1 95 ? -12.294 -10.664 -5.258 1.00 98.19 95 HIS A CA 1
ATOM 759 C C . HIS A 1 95 ? -11.688 -9.295 -5.590 1.00 98.19 95 HIS A C 1
ATOM 761 O O . HIS A 1 95 ? -11.400 -8.505 -4.690 1.00 98.19 95 HIS A O 1
ATOM 767 N N . ARG A 1 96 ? -11.517 -8.989 -6.884 1.00 97.62 96 ARG A N 1
ATOM 768 C CA . ARG A 1 96 ? -10.911 -7.725 -7.349 1.00 97.62 96 ARG A CA 1
ATOM 769 C C . ARG A 1 96 ? -11.647 -6.474 -6.855 1.00 97.62 96 ARG A C 1
ATOM 771 O O . ARG A 1 96 ? -11.006 -5.434 -6.674 1.00 97.62 96 ARG A O 1
ATOM 778 N N . ASP A 1 97 ? -12.946 -6.582 -6.609 1.00 97.81 97 ASP A N 1
ATOM 779 C CA . ASP A 1 97 ? -13.784 -5.477 -6.138 1.00 97.81 97 ASP A CA 1
ATOM 780 C C . ASP A 1 97 ? -13.365 -4.971 -4.754 1.00 97.81 97 ASP A C 1
ATOM 782 O O . ASP A 1 97 ? -13.517 -3.786 -4.485 1.00 97.81 97 ASP A O 1
ATOM 786 N N . ILE A 1 98 ? -12.718 -5.805 -3.924 1.00 98.44 98 ILE A N 1
ATOM 787 C CA . ILE A 1 98 ? -12.197 -5.401 -2.603 1.00 98.44 98 ILE A CA 1
ATOM 788 C C . ILE A 1 98 ? -11.243 -4.207 -2.720 1.00 98.44 98 ILE A C 1
ATOM 790 O O . ILE A 1 98 ? -11.233 -3.333 -1.859 1.00 98.44 98 ILE A O 1
ATOM 794 N N . VAL A 1 99 ? -10.441 -4.144 -3.787 1.00 98.44 99 VAL A N 1
ATOM 795 C CA . VAL A 1 99 ? -9.508 -3.027 -4.003 1.00 98.44 99 VAL A CA 1
ATOM 796 C C . VAL A 1 99 ? -10.267 -1.745 -4.352 1.00 98.44 99 VAL A C 1
ATOM 798 O O . VAL A 1 99 ? -9.883 -0.674 -3.895 1.00 98.44 99 VAL A O 1
ATOM 801 N N . SER A 1 100 ? -11.343 -1.843 -5.134 1.00 98.00 100 SER A N 1
ATOM 802 C CA . SER A 1 100 ? -12.190 -0.692 -5.468 1.00 98.00 100 SER A CA 1
ATOM 803 C C . SER A 1 100 ? -12.948 -0.201 -4.231 1.00 98.00 100 SER A C 1
ATOM 805 O O . SER A 1 100 ? -12.902 0.985 -3.927 1.00 98.00 100 SER A O 1
ATOM 807 N N . GLU A 1 101 ? -13.529 -1.118 -3.452 1.00 98.56 101 GLU A N 1
ATOM 808 C CA . GLU A 1 101 ? -14.189 -0.827 -2.172 1.00 98.56 101 GLU A CA 1
ATOM 809 C C . GLU A 1 101 ? -13.217 -0.146 -1.182 1.00 98.56 101 GLU A C 1
ATOM 811 O O . GLU A 1 101 ? -13.548 0.860 -0.557 1.00 98.56 101 GLU A O 1
ATOM 816 N N . MET A 1 102 ? -11.974 -0.632 -1.073 1.00 98.44 102 MET A N 1
ATOM 817 C CA . MET A 1 102 ? -10.927 0.020 -0.271 1.00 98.44 102 MET A CA 1
ATOM 818 C C . MET A 1 102 ? -10.554 1.417 -0.797 1.00 98.44 102 MET A C 1
ATOM 820 O O . MET A 1 102 ? -10.242 2.308 -0.006 1.00 98.44 102 MET A O 1
ATOM 824 N N . GLY A 1 103 ? -10.581 1.618 -2.116 1.00 98.31 103 GLY A N 1
ATOM 825 C CA . GLY A 1 103 ? -10.357 2.924 -2.732 1.00 98.31 103 GLY A CA 1
ATOM 826 C C . GLY A 1 103 ? -11.474 3.923 -2.425 1.00 98.31 103 GLY A C 1
ATOM 827 O O . GLY A 1 103 ? -11.189 5.069 -2.087 1.00 98.31 103 GLY A O 1
ATOM 828 N N . GLU A 1 104 ? -12.735 3.484 -2.456 1.00 97.75 104 GLU A N 1
ATOM 829 C CA . GLU A 1 104 ? -13.902 4.291 -2.064 1.00 97.75 104 GLU A CA 1
ATOM 830 C C . GLU A 1 104 ? -13.851 4.704 -0.587 1.00 97.75 104 GLU A C 1
ATOM 832 O O . GLU A 1 104 ? -14.187 5.835 -0.244 1.00 97.75 104 GLU A O 1
ATOM 837 N N . MET A 1 105 ? -13.359 3.813 0.279 1.00 97.56 105 MET A N 1
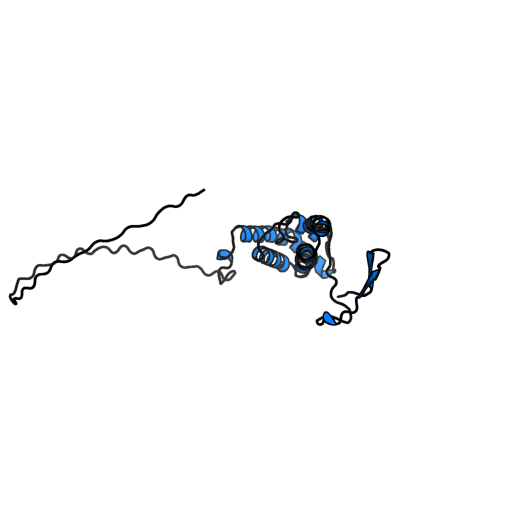ATOM 838 C CA . MET A 1 105 ? -13.129 4.097 1.701 1.00 97.56 105 MET A CA 1
ATOM 839 C C . MET A 1 105 ? -11.913 5.008 1.954 1.00 97.56 105 MET A C 1
ATOM 841 O O . MET A 1 105 ? -11.690 5.421 3.091 1.00 97.56 105 MET A O 1
ATOM 845 N N . GLY A 1 106 ? -11.098 5.299 0.933 1.00 97.44 106 GLY A N 1
ATOM 846 C CA . GLY A 1 106 ? -9.916 6.157 1.049 1.00 97.44 106 GLY A CA 1
ATOM 847 C C . GLY A 1 106 ? -8.739 5.529 1.806 1.00 97.44 106 GLY A C 1
ATOM 848 O O . GLY A 1 106 ? -7.874 6.253 2.300 1.00 97.44 106 GLY A O 1
ATOM 849 N N . VAL A 1 107 ? -8.680 4.195 1.912 1.00 98.44 107 VAL A N 1
ATOM 850 C CA . VAL A 1 107 ? -7.644 3.494 2.700 1.00 98.44 107 VAL A CA 1
ATOM 851 C C . VAL A 1 107 ? -6.431 3.036 1.881 1.00 98.44 107 VAL A C 1
ATOM 853 O O . VAL A 1 107 ? -5.512 2.433 2.434 1.00 98.44 107 VAL A O 1
ATOM 856 N N . LEU A 1 108 ? -6.401 3.315 0.574 1.00 98.75 108 LEU A N 1
ATOM 857 C CA . LEU A 1 108 ? -5.255 3.039 -0.298 1.00 98.75 108 LEU A CA 1
ATOM 858 C C . LEU A 1 108 ? -4.319 4.253 -0.355 1.00 98.75 108 LEU A C 1
ATOM 860 O O . LEU A 1 108 ? -4.735 5.358 -0.693 1.00 98.75 108 LEU A O 1
ATOM 864 N N . GLY A 1 109 ? -3.042 4.044 -0.023 1.00 98.62 109 GLY A N 1
ATOM 865 C CA . GLY A 1 109 ? -2.054 5.119 0.130 1.00 98.62 109 GLY A CA 1
ATOM 866 C C . GLY A 1 109 ? -2.423 6.164 1.193 1.00 98.62 109 GLY A C 1
ATOM 867 O O . GLY A 1 109 ? -2.234 7.354 0.942 1.00 98.62 109 GLY A O 1
ATOM 868 N N . PRO A 1 110 ? -2.922 5.769 2.381 1.00 98.56 110 PRO A N 1
ATOM 869 C CA . PRO A 1 110 ? -3.605 6.683 3.295 1.00 98.56 110 PRO A CA 1
ATOM 870 C C . PRO A 1 110 ? -2.688 7.783 3.848 1.00 98.56 110 PRO A C 1
ATOM 872 O O . PRO A 1 110 ? -3.171 8.849 4.202 1.00 98.56 110 PRO A O 1
ATOM 875 N N . THR A 1 111 ? -1.369 7.571 3.877 1.00 98.75 111 THR A N 1
ATOM 876 C CA . THR A 1 111 ? -0.386 8.544 4.387 1.00 98.75 111 THR A CA 1
ATOM 877 C C . THR A 1 111 ? 0.108 9.552 3.345 1.00 98.75 111 THR A C 1
ATOM 879 O O . THR A 1 111 ? 0.851 10.477 3.680 1.00 98.75 111 THR A O 1
ATOM 882 N N . ILE A 1 112 ? -0.264 9.384 2.073 1.00 98.75 112 ILE A N 1
ATOM 883 C CA . ILE A 1 112 ? 0.144 10.287 0.993 1.00 98.75 112 ILE A CA 1
ATOM 884 C C . ILE A 1 112 ? -0.697 11.564 1.065 1.00 98.75 112 ILE A C 1
ATOM 886 O O . ILE A 1 112 ? -1.914 11.511 1.209 1.00 98.75 112 ILE A O 1
ATOM 890 N N . GLN A 1 113 ? -0.036 12.716 0.949 1.00 98.19 113 GLN A N 1
ATOM 891 C CA . GLN A 1 113 ? -0.686 14.024 0.914 1.00 98.19 113 GLN A CA 1
ATOM 892 C C . GLN A 1 113 ? -1.077 14.379 -0.526 1.00 98.19 113 GLN A C 1
ATOM 894 O O . GLN A 1 113 ? -0.237 14.333 -1.425 1.00 98.19 113 GLN A O 1
ATOM 899 N N . GLY A 1 114 ? -2.336 14.768 -0.742 1.00 98.06 114 GLY A N 1
ATOM 900 C CA . GLY A 1 114 ? -2.856 15.116 -2.067 1.00 98.06 114 GLY A CA 1
ATOM 901 C C . GLY A 1 114 ? -3.212 13.899 -2.930 1.00 98.06 114 GLY A C 1
ATOM 902 O O . GLY A 1 114 ? -3.386 12.792 -2.432 1.00 98.06 114 GLY A O 1
ATOM 903 N N . PHE A 1 115 ? -3.375 14.111 -4.240 1.00 98.38 115 PHE A N 1
ATOM 904 C CA . PHE A 1 115 ? -3.706 13.067 -5.231 1.00 98.38 115 PHE A CA 1
ATOM 905 C C . PHE A 1 115 ? -4.985 12.256 -4.941 1.00 98.38 115 PHE A C 1
ATOM 907 O O . PHE A 1 115 ? -5.151 11.163 -5.475 1.00 98.38 115 PHE A O 1
ATOM 914 N N . GLY A 1 116 ? -5.894 12.774 -4.107 1.00 97.12 116 GLY A N 1
ATOM 915 C CA . GLY A 1 116 ? -7.087 12.047 -3.657 1.00 97.12 116 GLY A CA 1
ATOM 916 C C . GLY A 1 116 ? -6.820 11.000 -2.567 1.00 97.12 116 GLY A C 1
ATOM 917 O O . GLY A 1 116 ? -7.690 10.178 -2.308 1.00 97.12 116 GLY A O 1
ATOM 918 N N . CYS A 1 117 ? -5.638 11.014 -1.947 1.00 98.44 117 CYS A N 1
ATOM 919 C CA . CYS A 1 117 ? -5.308 10.204 -0.774 1.00 98.44 117 CYS A CA 1
ATOM 920 C C . CYS A 1 117 ? -5.733 10.921 0.520 1.00 98.44 117 CYS A C 1
ATOM 922 O O . CYS A 1 117 ? -5.829 12.149 0.553 1.00 98.44 117 CYS A O 1
ATOM 924 N N . ALA A 1 118 ? -5.958 10.157 1.593 1.00 97.75 118 ALA A N 1
ATOM 925 C CA . ALA A 1 118 ? -6.494 10.684 2.851 1.00 97.75 118 ALA A CA 1
ATOM 926 C C . ALA A 1 118 ? -5.528 11.611 3.619 1.00 97.75 118 ALA A C 1
ATOM 928 O O . ALA A 1 118 ? -5.980 12.463 4.380 1.00 97.75 118 ALA A O 1
ATOM 929 N N . GLY A 1 119 ? -4.211 11.464 3.439 1.00 98.12 119 GLY A N 1
ATOM 930 C CA . GLY A 1 119 ? -3.208 12.281 4.128 1.00 98.12 119 GLY A CA 1
ATOM 931 C C . GLY A 1 119 ? -3.144 12.074 5.648 1.00 98.12 119 GLY A C 1
ATOM 932 O O . GLY A 1 119 ? -2.797 13.006 6.373 1.00 98.12 119 GLY A O 1
ATOM 933 N N . VAL A 1 120 ? -3.470 10.877 6.140 1.00 9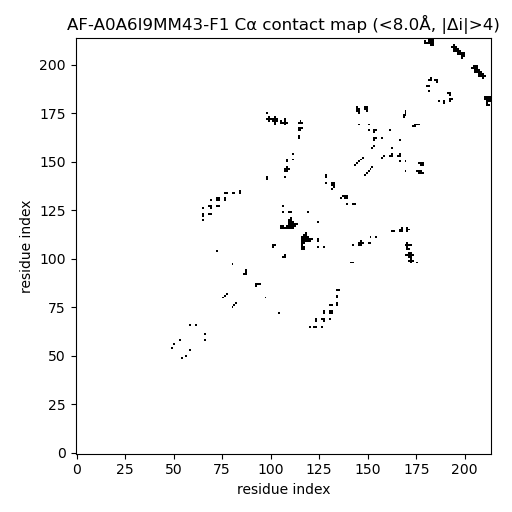8.31 120 VAL A N 1
ATOM 934 C CA . VAL A 1 120 ? -3.555 10.554 7.576 1.00 98.31 120 VAL A CA 1
ATOM 935 C C . VAL A 1 120 ? -2.219 10.081 8.163 1.00 98.31 120 VAL A C 1
ATOM 937 O O . VAL A 1 120 ? -1.232 9.869 7.455 1.00 98.31 120 VAL A O 1
ATOM 940 N N . SER A 1 121 ? -2.171 9.919 9.488 1.00 98.56 121 SER A N 1
ATOM 941 C CA . SER A 1 121 ? -0.967 9.497 10.209 1.00 98.56 121 SER A CA 1
ATOM 942 C C . SER A 1 121 ? -0.553 8.052 9.877 1.00 98.56 121 SER A C 1
ATOM 944 O O . SER A 1 121 ? -1.354 7.212 9.458 1.00 98.56 121 SER A O 1
ATOM 946 N N . TYR A 1 122 ? 0.717 7.718 10.124 1.00 98.62 122 TYR A N 1
ATOM 947 C CA . TYR A 1 122 ? 1.176 6.324 10.055 1.00 98.62 122 TYR A CA 1
ATOM 948 C C . TYR A 1 122 ? 0.541 5.436 11.136 1.00 98.62 122 TYR A C 1
ATOM 950 O O . TYR A 1 122 ? 0.406 4.233 10.919 1.00 98.62 122 TYR A O 1
ATOM 958 N N . VAL A 1 123 ? 0.114 6.009 12.267 1.00 98.81 123 VAL A N 1
ATOM 959 C CA . VAL A 1 123 ? -0.653 5.282 13.290 1.00 98.81 123 VAL A CA 1
ATOM 960 C C . VAL A 1 123 ? -2.020 4.893 12.729 1.00 98.81 123 VAL A C 1
ATOM 962 O O . VAL A 1 123 ? -2.378 3.719 12.802 1.00 98.81 123 VAL A O 1
ATOM 965 N N . ALA A 1 124 ? -2.728 5.813 12.062 1.00 98.81 124 ALA A N 1
ATOM 966 C CA . ALA A 1 124 ? -3.975 5.505 11.362 1.00 98.81 124 ALA A CA 1
ATOM 967 C C . ALA A 1 124 ? -3.775 4.401 10.311 1.00 98.81 124 ALA A C 1
ATOM 969 O O . ALA A 1 124 ? -4.555 3.453 10.263 1.00 98.81 124 ALA A O 1
ATOM 970 N N . TYR A 1 125 ? -2.690 4.453 9.526 1.00 98.81 125 TYR A N 1
ATOM 971 C CA . TYR A 1 125 ? -2.360 3.374 8.586 1.00 98.81 125 TYR A CA 1
ATOM 972 C C . TYR A 1 125 ? -2.150 2.020 9.288 1.00 98.81 125 TYR A C 1
ATOM 974 O O . TYR A 1 125 ? -2.681 1.001 8.842 1.00 98.81 125 TYR A O 1
ATOM 982 N N . GLY A 1 126 ? -1.440 2.001 10.419 1.00 98.88 126 GLY A N 1
ATOM 983 C CA . GLY A 1 126 ? -1.271 0.798 11.237 1.00 98.88 126 GLY A CA 1
ATOM 984 C C . GLY A 1 126 ? -2.596 0.252 11.784 1.00 98.88 126 GLY A C 1
ATOM 985 O O . GLY A 1 126 ? -2.812 -0.960 11.782 1.00 98.88 126 GLY A O 1
ATOM 986 N N . LEU A 1 127 ? -3.513 1.129 12.200 1.00 98.88 127 LEU A N 1
ATOM 987 C CA . LEU A 1 127 ? -4.849 0.743 12.661 1.00 98.88 127 LEU A CA 1
ATOM 988 C C . LEU A 1 127 ? -5.705 0.167 11.528 1.00 98.88 127 LEU A C 1
ATOM 990 O O . LEU A 1 127 ? -6.338 -0.866 11.727 1.00 98.88 127 LEU A O 1
ATOM 994 N N . ILE A 1 128 ? -5.676 0.773 10.336 1.00 98.81 128 ILE A N 1
ATOM 995 C CA . ILE A 1 128 ? -6.330 0.233 9.135 1.00 98.81 128 ILE A CA 1
ATOM 996 C C . ILE A 1 128 ? -5.813 -1.186 8.866 1.00 98.81 128 ILE A C 1
ATOM 998 O O . ILE A 1 128 ? -6.613 -2.116 8.765 1.00 98.81 128 ILE A O 1
ATOM 1002 N N . ALA A 1 129 ? -4.486 -1.372 8.826 1.00 98.88 129 ALA A N 1
ATOM 1003 C CA . ALA A 1 129 ? -3.863 -2.678 8.606 1.00 98.88 129 ALA A CA 1
ATOM 1004 C C . ALA A 1 129 ? -4.298 -3.714 9.657 1.00 98.88 129 ALA A C 1
ATOM 1006 O O . ALA A 1 129 ? -4.649 -4.839 9.303 1.00 98.88 129 ALA A O 1
ATOM 1007 N N . ARG A 1 130 ? -4.350 -3.315 10.936 1.00 98.88 130 ARG A N 1
ATOM 1008 C CA . ARG A 1 130 ? -4.822 -4.160 12.042 1.00 98.88 130 ARG A CA 1
ATOM 1009 C C . ARG A 1 130 ? -6.268 -4.618 11.856 1.00 98.88 130 ARG A C 1
ATOM 1011 O O . ARG A 1 130 ? -6.574 -5.761 12.183 1.00 98.88 130 ARG A O 1
ATOM 1018 N N . GLU A 1 131 ? -7.167 -3.756 11.382 1.00 98.88 131 GLU A N 1
ATOM 1019 C CA . GLU A 1 131 ? -8.580 -4.125 11.224 1.00 98.88 131 GLU A CA 1
ATOM 1020 C C . GLU A 1 131 ? -8.838 -5.006 9.991 1.00 98.88 131 GLU A C 1
ATOM 1022 O O . GLU A 1 131 ? -9.647 -5.928 10.091 1.00 98.88 131 GLU A O 1
ATOM 1027 N N . VAL A 1 132 ? -8.126 -4.814 8.871 1.00 98.81 132 VAL A N 1
ATOM 1028 C CA . VAL A 1 132 ? -8.245 -5.742 7.725 1.00 98.81 132 VAL A CA 1
ATOM 1029 C C . VAL A 1 132 ? -7.605 -7.098 8.022 1.00 98.81 132 VAL A C 1
ATOM 1031 O O . VAL A 1 132 ? -8.190 -8.128 7.696 1.00 98.81 132 VAL A O 1
ATOM 1034 N N . GLU A 1 133 ? -6.457 -7.136 8.703 1.00 98.81 133 GLU A N 1
ATOM 1035 C CA . GLU A 1 133 ? -5.797 -8.401 9.053 1.00 98.81 133 GLU A CA 1
ATOM 1036 C C . GLU A 1 133 ? -6.524 -9.175 10.154 1.00 98.81 133 GLU A C 1
ATOM 1038 O O . GLU A 1 133 ? -6.421 -10.396 10.222 1.00 98.81 133 GLU A O 1
ATOM 1043 N N . ARG A 1 134 ? -7.339 -8.495 10.973 1.00 98.69 134 ARG A N 1
ATOM 1044 C CA . ARG A 1 134 ? -8.293 -9.168 11.864 1.00 98.69 134 ARG A CA 1
ATOM 1045 C C . ARG A 1 134 ? -9.259 -10.075 11.089 1.00 98.69 134 ARG A C 1
ATOM 1047 O O . ARG A 1 134 ? -9.771 -11.027 11.672 1.00 98.69 134 ARG A O 1
ATOM 1054 N N . VAL A 1 135 ? -9.524 -9.765 9.818 1.00 98.81 135 VAL A N 1
ATOM 1055 C CA . VAL A 1 135 ? -10.281 -10.631 8.907 1.00 98.81 135 VAL A CA 1
ATOM 1056 C C . VAL A 1 135 ? -9.347 -11.613 8.211 1.00 98.81 135 VAL A C 1
ATOM 1058 O O . VAL A 1 135 ? -9.556 -12.817 8.330 1.00 98.81 135 VAL A O 1
ATOM 1061 N N . ASP A 1 136 ? -8.351 -11.112 7.473 1.00 98.88 136 ASP A N 1
ATOM 1062 C CA . ASP A 1 136 ? -7.446 -11.956 6.691 1.00 98.88 136 ASP A CA 1
ATOM 1063 C C . ASP A 1 136 ? -6.127 -11.269 6.303 1.00 98.88 136 ASP A C 1
ATOM 1065 O O . ASP A 1 136 ? -6.088 -10.109 5.872 1.00 98.88 136 ASP A O 1
ATOM 1069 N N . SER A 1 137 ? -5.034 -12.028 6.378 1.00 98.81 137 SER A N 1
ATOM 1070 C CA . SER A 1 137 ? -3.696 -11.567 6.003 1.00 98.81 137 SER A CA 1
ATOM 1071 C C . SER A 1 137 ? -3.526 -11.368 4.492 1.00 98.81 137 SER A C 1
ATOM 1073 O O . SER A 1 137 ? -2.765 -10.491 4.086 1.00 98.81 137 SER A O 1
ATOM 1075 N N . GLY A 1 138 ? -4.220 -12.129 3.643 1.00 98.62 138 GLY A N 1
ATOM 1076 C CA . GLY A 1 138 ? -4.205 -11.958 2.187 1.00 98.62 138 GLY A CA 1
ATOM 1077 C C . GLY A 1 138 ? -4.810 -10.621 1.756 1.00 98.62 138 GLY A C 1
ATOM 1078 O O . GLY A 1 138 ? -4.206 -9.892 0.965 1.00 98.62 138 GLY A O 1
ATOM 1079 N N . TYR A 1 139 ? -5.940 -10.224 2.346 1.00 98.75 139 TYR A N 1
ATOM 1080 C CA . TYR A 1 139 ? -6.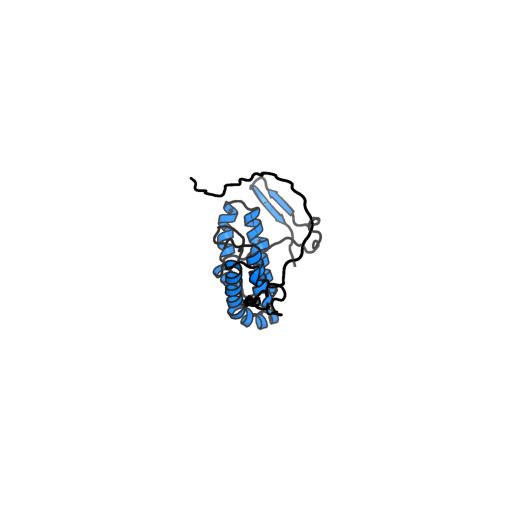529 -8.899 2.105 1.00 98.75 139 TYR A CA 1
ATOM 1081 C C . TYR A 1 139 ? -5.611 -7.762 2.565 1.00 98.75 139 TYR A C 1
ATOM 1083 O O . TYR A 1 139 ? -5.381 -6.807 1.814 1.00 98.75 139 TYR A O 1
ATOM 1091 N N . ARG A 1 140 ? -5.016 -7.884 3.759 1.00 98.81 140 ARG A N 1
ATOM 1092 C CA . ARG A 1 140 ? -4.019 -6.914 4.235 1.00 98.81 140 ARG A CA 1
ATOM 1093 C C . ARG A 1 140 ? -2.797 -6.867 3.316 1.00 98.81 140 ARG A C 1
ATOM 1095 O O . ARG A 1 140 ? -2.269 -5.783 3.085 1.00 98.81 140 ARG A O 1
ATOM 1102 N N . SER A 1 141 ? -2.366 -7.995 2.742 1.00 98.69 141 SER A N 1
ATOM 1103 C CA . SER A 1 141 ? -1.224 -8.055 1.810 1.00 98.69 141 SER A CA 1
ATOM 1104 C C . SER A 1 141 ? -1.466 -7.217 0.568 1.00 98.69 141 SER A C 1
ATOM 1106 O O . SER A 1 141 ? -0.601 -6.425 0.201 1.00 98.69 141 SER A O 1
ATOM 1108 N N . VAL A 1 142 ? -2.649 -7.320 -0.037 1.00 98.56 142 VAL A N 1
ATOM 1109 C CA . VAL A 1 142 ? -2.998 -6.511 -1.212 1.00 98.56 142 VAL A CA 1
ATOM 1110 C C . VAL A 1 142 ? -2.987 -5.018 -0.876 1.00 98.56 142 VAL A C 1
ATOM 1112 O O . VAL A 1 142 ? -2.375 -4.231 -1.601 1.00 98.56 142 VAL A O 1
ATOM 1115 N N . MET A 1 143 ? -3.585 -4.628 0.254 1.00 98.56 143 MET A N 1
ATOM 1116 C CA . MET A 1 143 ? -3.590 -3.234 0.707 1.00 98.56 143 MET A CA 1
ATOM 1117 C C . MET A 1 143 ? -2.167 -2.702 0.958 1.00 98.56 143 MET A C 1
ATOM 1119 O O . MET A 1 143 ? -1.847 -1.579 0.553 1.00 98.56 143 MET A O 1
ATOM 1123 N N . SER A 1 144 ? -1.300 -3.502 1.592 1.00 98.50 144 SER A N 1
ATOM 1124 C CA . SER A 1 144 ? 0.097 -3.141 1.860 1.00 98.50 144 SER A CA 1
ATOM 1125 C C . SER A 1 144 ? 0.921 -3.010 0.582 1.00 98.50 144 SER A C 1
ATOM 1127 O O . SER A 1 144 ? 1.666 -2.041 0.445 1.00 98.50 144 SER A O 1
ATOM 1129 N N . VAL A 1 145 ? 0.774 -3.935 -0.373 1.00 98.81 145 VAL A N 1
ATOM 1130 C CA . VAL A 1 145 ? 1.455 -3.849 -1.674 1.00 98.81 145 VAL A CA 1
ATOM 1131 C C . VAL A 1 145 ? 1.026 -2.576 -2.399 1.00 98.81 145 VAL A C 1
ATOM 1133 O O . VAL A 1 145 ? 1.878 -1.772 -2.775 1.00 98.81 145 VAL A O 1
ATOM 1136 N N . GLN A 1 146 ? -0.282 -2.347 -2.528 1.00 98.88 146 GLN A N 1
ATOM 1137 C CA . GLN A 1 146 ? -0.819 -1.174 -3.213 1.00 98.88 146 GLN A CA 1
ATOM 1138 C C . GLN A 1 146 ? -0.329 0.131 -2.563 1.00 98.88 146 GLN A C 1
ATOM 1140 O O . GLN A 1 146 ? 0.190 1.009 -3.250 1.00 98.88 146 GLN A O 1
ATOM 1145 N N . SER A 1 147 ? -0.427 0.253 -1.238 1.00 98.81 147 SER A N 1
ATOM 1146 C CA . SER A 1 147 ? -0.104 1.500 -0.533 1.00 98.81 147 SER A CA 1
ATOM 1147 C C . SER A 1 147 ? 1.403 1.726 -0.396 1.00 98.81 147 SER A C 1
ATOM 1149 O O . SER A 1 147 ? 1.921 2.780 -0.766 1.00 98.81 147 SER A O 1
ATOM 1151 N N . SER A 1 148 ? 2.128 0.741 0.132 1.00 98.69 148 SER A N 1
ATOM 1152 C CA . SER A 1 148 ? 3.523 0.906 0.557 1.00 98.69 148 SER A CA 1
ATOM 1153 C C . SER A 1 148 ? 4.546 0.462 -0.483 1.00 98.69 148 SER A C 1
ATOM 1155 O O . SER A 1 148 ? 5.670 0.950 -0.447 1.00 98.69 148 SER A O 1
ATOM 1157 N N . LEU A 1 149 ? 4.189 -0.434 -1.406 1.00 98.75 149 LEU A N 1
ATOM 1158 C CA . LEU A 1 149 ? 5.134 -0.962 -2.400 1.00 98.75 149 LEU A CA 1
ATOM 1159 C C . LEU A 1 149 ? 4.863 -0.463 -3.826 1.00 98.75 149 LEU A C 1
ATOM 1161 O O . LEU A 1 149 ? 5.721 -0.611 -4.691 1.00 98.75 149 LEU A O 1
ATOM 1165 N N . VAL A 1 150 ? 3.712 0.167 -4.072 1.00 98.94 150 VAL A N 1
ATOM 1166 C CA . VAL A 1 150 ? 3.368 0.770 -5.369 1.00 98.94 150 VAL A CA 1
ATOM 1167 C C . VAL A 1 150 ? 3.192 2.279 -5.239 1.00 98.94 150 VAL A C 1
ATOM 1169 O O . VAL A 1 150 ? 3.953 3.043 -5.832 1.00 98.94 150 VAL A O 1
ATOM 1172 N N . MET A 1 151 ? 2.210 2.734 -4.457 1.00 98.88 151 MET A N 1
ATOM 1173 C CA . MET A 1 151 ? 1.902 4.163 -4.354 1.00 98.88 151 MET A CA 1
ATOM 1174 C C . MET A 1 151 ? 3.039 4.942 -3.689 1.00 98.88 151 MET A C 1
ATOM 1176 O O . MET A 1 151 ? 3.438 5.990 -4.194 1.00 98.88 151 MET A O 1
ATOM 1180 N N . HIS A 1 152 ? 3.610 4.422 -2.599 1.00 98.81 152 HIS A N 1
ATOM 1181 C CA . HIS A 1 152 ? 4.722 5.076 -1.909 1.00 98.81 152 HIS A CA 1
ATOM 1182 C C . HIS A 1 152 ? 5.953 5.331 -2.804 1.00 98.81 152 HIS A C 1
ATOM 1184 O O . HIS A 1 152 ? 6.359 6.490 -2.872 1.00 98.81 152 HIS A O 1
ATOM 1190 N N . PRO A 1 153 ? 6.543 4.352 -3.526 1.00 98.88 153 PRO A N 1
ATOM 1191 C CA . PRO A 1 153 ? 7.699 4.634 -4.378 1.00 98.88 153 PRO A CA 1
ATOM 1192 C C . PRO A 1 153 ? 7.379 5.582 -5.541 1.00 98.88 153 PRO A C 1
ATOM 1194 O O . PRO A 1 153 ? 8.224 6.404 -5.886 1.00 98.88 153 PRO A O 1
ATOM 1197 N N . ILE A 1 154 ? 6.162 5.555 -6.104 1.00 98.88 154 ILE A N 1
ATOM 1198 C CA . ILE A 1 154 ? 5.738 6.567 -7.091 1.00 98.88 154 ILE A CA 1
ATOM 1199 C C . ILE A 1 154 ? 5.711 7.960 -6.446 1.00 98.88 154 ILE A C 1
ATOM 1201 O O . ILE A 1 154 ? 6.214 8.922 -7.022 1.00 98.88 154 ILE A O 1
ATOM 1205 N N . ASN A 1 155 ? 5.166 8.081 -5.234 1.00 98.75 155 ASN A N 1
ATOM 1206 C CA . ASN A 1 155 ? 5.098 9.351 -4.516 1.00 98.75 155 ASN A CA 1
ATOM 1207 C C . ASN A 1 155 ? 6.479 9.874 -4.078 1.00 98.75 155 ASN A C 1
ATOM 1209 O O . ASN A 1 155 ? 6.732 11.077 -4.149 1.00 98.75 155 ASN A O 1
ATOM 1213 N N . ALA A 1 156 ? 7.372 8.993 -3.631 1.00 98.69 156 ALA A N 1
ATOM 1214 C CA . ALA A 1 156 ? 8.685 9.363 -3.111 1.00 98.69 156 ALA A CA 1
ATOM 1215 C C . ALA A 1 156 ? 9.723 9.596 -4.220 1.00 98.69 156 ALA A C 1
ATOM 1217 O O . ALA A 1 156 ? 10.528 10.519 -4.114 1.00 98.69 156 ALA A O 1
ATOM 1218 N N . TYR A 1 157 ? 9.701 8.780 -5.278 1.00 98.75 157 TYR A N 1
ATOM 1219 C CA . TYR A 1 157 ? 10.779 8.713 -6.274 1.00 98.75 157 TYR A CA 1
ATOM 1220 C C . TYR A 1 157 ? 10.324 9.030 -7.702 1.00 98.75 157 TYR A C 1
ATOM 1222 O O . TYR A 1 157 ? 11.163 9.198 -8.586 1.00 98.75 157 TYR A O 1
ATOM 1230 N N . GLY A 1 158 ? 9.014 9.106 -7.947 1.00 98.62 158 GLY A N 1
ATOM 1231 C CA . GLY A 1 158 ? 8.471 9.436 -9.258 1.00 98.62 158 GLY A CA 1
ATOM 1232 C C . GLY A 1 158 ? 8.544 10.927 -9.588 1.00 98.62 158 GLY A C 1
ATOM 1233 O O . GLY A 1 158 ? 8.594 11.788 -8.704 1.00 98.62 158 GLY A O 1
ATOM 1234 N N . THR A 1 159 ? 8.500 11.241 -10.881 1.00 98.81 159 THR A N 1
ATOM 1235 C CA . THR A 1 159 ? 8.318 12.616 -11.366 1.00 98.81 159 THR A CA 1
ATOM 1236 C C . THR A 1 159 ? 6.901 13.110 -11.075 1.00 98.81 159 THR A C 1
ATOM 1238 O O . THR A 1 159 ? 5.984 12.313 -10.878 1.00 98.81 159 THR A O 1
ATOM 1241 N N . GLU A 1 160 ? 6.686 14.426 -11.096 1.00 98.62 160 GLU A N 1
ATOM 1242 C CA . GLU A 1 160 ? 5.342 14.986 -10.895 1.00 98.62 160 GLU A CA 1
ATOM 1243 C C . GLU A 1 160 ? 4.334 14.450 -11.925 1.00 98.62 160 GLU A C 1
ATOM 1245 O O . GLU A 1 160 ? 3.221 14.071 -11.572 1.00 98.62 160 GLU A O 1
ATOM 1250 N N . GLU A 1 161 ? 4.756 14.296 -13.184 1.00 98.75 161 GLU A N 1
ATOM 1251 C CA . GLU A 1 161 ? 3.941 13.678 -14.234 1.00 98.75 161 GLU A CA 1
ATOM 1252 C C . GLU A 1 161 ? 3.520 12.243 -13.870 1.00 98.75 161 GLU A C 1
ATOM 1254 O O . GLU A 1 161 ? 2.353 11.878 -14.021 1.00 98.75 161 GLU A O 1
ATOM 1259 N N . GLN A 1 162 ? 4.439 11.425 -13.344 1.00 98.88 162 GLN A N 1
ATOM 1260 C CA . GLN A 1 162 ? 4.128 10.059 -12.910 1.00 98.88 162 GLN A CA 1
ATOM 1261 C C . GLN A 1 162 ? 3.155 10.054 -11.726 1.00 98.88 162 GLN A C 1
ATOM 1263 O O . GLN A 1 162 ? 2.207 9.265 -11.718 1.00 98.88 162 GLN A O 1
ATOM 1268 N N . LYS A 1 163 ? 3.346 10.948 -10.750 1.00 98.88 163 LYS A N 1
ATOM 1269 C CA . LYS A 1 163 ? 2.456 11.067 -9.589 1.00 98.88 163 LYS A CA 1
ATOM 1270 C C . LYS A 1 163 ? 1.034 11.421 -10.014 1.00 98.88 163 LYS A C 1
ATOM 1272 O O . LYS A 1 163 ? 0.109 10.682 -9.683 1.00 98.88 163 LYS A O 1
ATOM 1277 N N . GLN A 1 164 ? 0.872 12.473 -10.819 1.00 98.69 164 GLN A N 1
ATOM 1278 C CA . GLN A 1 164 ? -0.430 12.920 -11.329 1.00 98.69 164 GLN A CA 1
ATOM 1279 C C . GLN A 1 164 ? -1.114 11.854 -12.193 1.00 98.69 164 GLN A C 1
ATOM 1281 O O . GLN A 1 164 ? -2.327 11.662 -12.112 1.00 98.69 164 GLN A O 1
ATOM 1286 N N . LYS A 1 165 ? -0.339 11.112 -12.993 1.00 98.75 165 LYS A N 1
ATOM 1287 C CA . LYS A 1 165 ? -0.865 10.054 -13.862 1.00 98.75 165 LYS A CA 1
ATOM 1288 C C . LYS A 1 165 ? -1.371 8.830 -13.093 1.00 98.75 165 LYS A C 1
ATOM 1290 O O . LYS A 1 165 ? -2.374 8.238 -13.499 1.00 98.75 165 LYS A O 1
ATOM 1295 N N . TYR A 1 166 ? -0.666 8.406 -12.042 1.00 98.94 166 TYR A N 1
ATOM 1296 C CA . TYR A 1 166 ? -0.911 7.108 -11.401 1.00 98.94 166 TYR A CA 1
ATOM 1297 C C . TYR A 1 166 ? -1.574 7.200 -10.028 1.00 98.94 166 TYR A C 1
ATOM 1299 O O . TYR A 1 166 ? -2.510 6.440 -9.779 1.00 98.94 166 TYR A O 1
ATOM 1307 N N . LEU A 1 167 ? -1.136 8.106 -9.145 1.00 98.88 167 LEU A N 1
ATOM 1308 C CA . LEU A 1 167 ? -1.587 8.117 -7.747 1.00 98.88 167 LEU A CA 1
ATOM 1309 C C . LEU A 1 167 ? -3.105 8.290 -7.603 1.00 98.88 167 LEU A C 1
ATOM 1311 O O . LEU A 1 167 ? -3.687 7.486 -6.878 1.00 98.88 167 LEU A O 1
ATOM 1315 N N . PRO A 1 168 ? -3.786 9.200 -8.333 1.00 98.81 168 PRO A N 1
ATOM 1316 C CA . PRO A 1 168 ? -5.238 9.330 -8.208 1.00 98.81 168 PRO A CA 1
ATOM 1317 C C . PRO A 1 168 ? -5.999 8.055 -8.583 1.00 98.81 168 PRO A C 1
ATOM 1319 O O . PRO A 1 168 ? -7.004 7.720 -7.964 1.00 98.81 168 PRO A O 1
ATOM 1322 N N . ARG A 1 169 ? -5.513 7.318 -9.586 1.00 98.81 169 ARG A N 1
ATOM 1323 C CA . ARG A 1 169 ? -6.148 6.080 -10.060 1.00 98.81 169 ARG A CA 1
ATOM 1324 C C . ARG A 1 169 ? -5.859 4.900 -9.129 1.00 98.81 169 ARG A C 1
ATOM 1326 O O . ARG A 1 169 ? -6.725 4.054 -8.930 1.00 98.81 169 ARG A O 1
ATOM 1333 N N . LEU A 1 170 ? -4.654 4.844 -8.555 1.00 98.88 170 LEU A N 1
ATOM 1334 C CA . LEU A 1 170 ? -4.280 3.853 -7.538 1.00 98.88 170 LEU A CA 1
ATOM 1335 C C . LEU A 1 170 ? -5.060 4.071 -6.234 1.00 98.88 170 LEU A C 1
ATOM 1337 O O . LEU A 1 170 ? -5.535 3.095 -5.658 1.00 98.88 170 LEU A O 1
ATOM 1341 N N . ALA A 1 171 ? -5.223 5.330 -5.808 1.00 98.81 171 ALA A N 1
ATOM 1342 C CA . ALA A 1 171 ? -5.951 5.713 -4.598 1.00 98.81 171 ALA A CA 1
ATOM 1343 C C . ALA A 1 171 ? -7.433 5.326 -4.669 1.00 98.81 171 ALA A C 1
ATOM 1345 O O . ALA A 1 171 ? -7.982 4.823 -3.699 1.00 98.81 171 ALA A O 1
ATOM 1346 N N . ARG A 1 172 ? -8.061 5.472 -5.844 1.00 98.62 172 ARG A N 1
ATOM 1347 C CA . ARG A 1 172 ? -9.449 5.041 -6.092 1.00 98.62 172 ARG A CA 1
ATOM 1348 C C . ARG A 1 172 ? -9.603 3.539 -6.365 1.00 98.62 172 ARG A C 1
ATOM 1350 O O . ARG A 1 172 ? -10.708 3.080 -6.621 1.00 98.62 172 ARG A O 1
ATOM 1357 N N . GLY A 1 173 ? -8.513 2.769 -6.377 1.00 98.56 173 GLY A N 1
ATOM 1358 C CA . GLY A 1 173 ? -8.553 1.334 -6.677 1.00 98.56 173 GLY A CA 1
ATOM 1359 C C . GLY A 1 173 ? -8.891 0.985 -8.136 1.00 98.56 173 GLY A C 1
ATOM 1360 O O . GLY A 1 173 ? -9.124 -0.185 -8.449 1.00 98.56 173 GLY A O 1
ATOM 1361 N N . GLU A 1 174 ? -8.874 1.957 -9.057 1.00 98.56 174 GLU A N 1
ATOM 1362 C CA . GLU A 1 174 ? -9.146 1.749 -10.491 1.00 98.56 174 GLU A CA 1
ATOM 1363 C C . GLU A 1 174 ? -8.055 0.907 -11.158 1.00 98.56 174 GLU A C 1
ATOM 1365 O O . GLU A 1 174 ? -8.320 0.101 -12.049 1.00 98.56 174 GLU A O 1
ATOM 1370 N N . ILE A 1 175 ? -6.810 1.086 -10.714 1.00 98.50 175 ILE A N 1
ATOM 1371 C CA . ILE A 1 175 ? -5.669 0.274 -11.133 1.00 98.50 175 ILE A CA 1
ATOM 1372 C C . ILE A 1 175 ? -5.042 -0.415 -9.928 1.00 98.50 175 ILE A C 1
ATOM 1374 O O . ILE A 1 175 ? -4.957 0.150 -8.840 1.00 98.50 175 ILE A O 1
ATOM 1378 N N . LEU A 1 176 ? -4.601 -1.651 -10.144 1.00 98.44 176 LEU A N 1
ATOM 1379 C CA . LEU A 1 176 ? -3.926 -2.475 -9.151 1.00 98.44 176 LEU A CA 1
ATOM 1380 C C . LEU A 1 176 ? -2.461 -2.608 -9.559 1.00 98.44 176 LEU A C 1
ATOM 1382 O O . LEU A 1 176 ? -2.173 -2.990 -10.693 1.00 98.44 176 LEU A O 1
ATOM 1386 N N . GLY A 1 177 ? -1.551 -2.252 -8.659 1.00 98.44 177 GLY A N 1
ATOM 1387 C CA . GLY A 1 177 ? -0.121 -2.397 -8.885 1.00 98.44 177 GLY A CA 1
ATOM 1388 C C . GLY A 1 177 ? 0.459 -3.650 -8.238 1.00 98.44 177 GLY A C 1
ATOM 1389 O O . GLY A 1 177 ? -0.165 -4.306 -7.409 1.00 98.44 177 GLY A O 1
ATOM 1390 N N . CYS A 1 178 ? 1.704 -3.939 -8.597 1.00 98.56 178 CYS A N 1
ATOM 1391 C CA . CYS A 1 178 ? 2.520 -4.982 -7.992 1.00 98.56 178 CYS A CA 1
ATOM 1392 C C . CYS A 1 178 ? 3.961 -4.487 -7.824 1.00 98.56 178 CYS A C 1
ATOM 1394 O O . CYS A 1 178 ? 4.388 -3.553 -8.507 1.00 98.56 178 CYS A O 1
ATOM 1396 N N . PHE A 1 179 ? 4.726 -5.140 -6.950 1.00 98.69 179 PHE A N 1
ATOM 1397 C CA . PHE A 1 179 ? 6.124 -4.806 -6.694 1.00 98.69 179 PHE A CA 1
ATOM 1398 C C . PHE A 1 179 ? 7.041 -5.967 -7.088 1.00 98.69 179 PHE A C 1
ATOM 1400 O O . PHE A 1 179 ? 7.111 -6.983 -6.403 1.00 98.69 179 PHE A O 1
ATOM 1407 N N . GLY A 1 180 ? 7.729 -5.820 -8.221 1.00 98.25 180 GLY A N 1
ATOM 1408 C CA . GLY A 1 180 ? 8.601 -6.849 -8.787 1.00 98.25 180 GLY A CA 1
ATOM 1409 C C . GLY A 1 180 ? 10.058 -6.674 -8.375 1.00 98.25 180 GLY A C 1
ATOM 1410 O O . GLY A 1 180 ? 10.857 -6.177 -9.166 1.00 98.25 180 GLY A O 1
ATOM 1411 N N . LEU A 1 181 ? 10.412 -7.096 -7.161 1.00 98.19 181 LEU A N 1
ATOM 1412 C CA . LEU A 1 181 ? 11.808 -7.133 -6.710 1.00 98.19 181 LEU A CA 1
ATOM 1413 C C . LEU A 1 181 ? 12.392 -8.535 -6.836 1.00 98.19 181 LEU A C 1
ATOM 1415 O O . LEU A 1 181 ? 13.408 -8.714 -7.505 1.00 98.19 181 LEU A O 1
ATOM 1419 N N . THR A 1 182 ? 11.735 -9.509 -6.218 1.00 98.12 182 THR A N 1
ATOM 1420 C CA . THR A 1 182 ? 12.312 -10.828 -6.008 1.00 98.12 182 THR A CA 1
ATOM 1421 C C . THR A 1 182 ? 12.296 -11.709 -7.253 1.00 98.12 182 THR A C 1
ATOM 1423 O O . THR A 1 182 ? 11.417 -11.591 -8.110 1.00 98.12 182 THR A O 1
ATOM 1426 N N . GLU A 1 183 ? 13.305 -12.568 -7.369 1.00 98.62 183 GLU A N 1
ATOM 1427 C CA . GLU A 1 183 ? 13.580 -13.395 -8.547 1.00 98.62 183 GLU A CA 1
ATOM 1428 C C . GLU A 1 183 ? 13.751 -14.867 -8.153 1.00 98.62 183 GLU A C 1
ATOM 1430 O O . GLU A 1 183 ? 14.058 -15.134 -6.991 1.00 98.62 183 GLU A O 1
ATOM 1435 N N . PRO A 1 184 ? 13.631 -15.822 -9.098 1.00 98.12 184 PRO A N 1
ATOM 1436 C CA . PRO A 1 184 ? 13.783 -17.250 -8.798 1.00 98.12 184 PRO A CA 1
ATOM 1437 C C . PRO A 1 184 ? 15.074 -17.612 -8.046 1.00 98.12 184 PRO A C 1
ATOM 1439 O O . PRO A 1 184 ? 15.054 -18.491 -7.190 1.00 98.12 184 PRO A O 1
ATOM 1442 N N . ASN A 1 185 ? 16.176 -16.909 -8.336 1.00 97.50 185 ASN A N 1
ATOM 1443 C CA . ASN A 1 185 ? 17.490 -17.159 -7.735 1.00 97.50 185 ASN A CA 1
ATOM 1444 C C . ASN A 1 185 ? 17.857 -16.171 -6.611 1.00 97.50 185 ASN A C 1
ATOM 1446 O O . ASN A 1 185 ? 18.851 -16.389 -5.922 1.00 97.50 185 ASN A O 1
ATOM 1450 N N . HIS A 1 186 ? 17.084 -15.092 -6.415 1.00 97.00 186 HIS A N 1
ATOM 1451 C CA . HIS A 1 186 ? 17.463 -13.963 -5.552 1.00 97.00 186 HIS A CA 1
ATOM 1452 C C . HIS A 1 186 ? 16.299 -13.541 -4.667 1.00 97.00 186 HIS A C 1
ATOM 1454 O O . HIS A 1 186 ? 15.419 -12.804 -5.108 1.00 97.00 186 HIS A O 1
ATOM 1460 N N . GLY A 1 187 ? 16.318 -14.036 -3.423 1.00 96.31 187 GLY A N 1
ATOM 1461 C CA . GLY A 1 187 ? 15.372 -13.739 -2.346 1.00 96.31 187 GLY A CA 1
ATOM 1462 C C . GLY A 1 187 ? 15.886 -12.674 -1.380 1.00 96.31 187 GLY A C 1
ATOM 1463 O O . GLY A 1 187 ? 15.776 -11.475 -1.625 1.00 96.31 187 GLY A O 1
ATOM 1464 N N . SER A 1 188 ? 16.466 -13.137 -0.271 1.00 97.19 188 SER A N 1
ATOM 1465 C CA . SER A 1 188 ? 17.050 -12.291 0.778 1.00 97.19 188 SER A CA 1
ATOM 1466 C C . SER A 1 188 ? 18.262 -11.473 0.314 1.00 97.19 188 SER A C 1
ATOM 1468 O O . SER A 1 188 ? 18.602 -10.494 0.973 1.00 97.19 188 SER A O 1
ATOM 1470 N N . ASP A 1 189 ? 18.907 -11.864 -0.792 1.00 97.25 189 ASP A N 1
ATOM 1471 C CA . ASP A 1 189 ? 19.992 -11.114 -1.435 1.00 97.25 189 ASP A CA 1
ATOM 1472 C C . ASP A 1 189 ? 19.497 -10.416 -2.717 1.00 97.25 189 ASP A C 1
ATOM 1474 O O . ASP A 1 189 ? 19.618 -10.960 -3.813 1.00 97.25 189 ASP A O 1
ATOM 1478 N N . PRO A 1 190 ? 18.939 -9.198 -2.620 1.00 96.62 190 PRO A N 1
ATOM 1479 C CA . PRO A 1 190 ? 18.537 -8.436 -3.798 1.00 96.62 190 PRO A CA 1
ATOM 1480 C C . PRO A 1 190 ? 19.732 -7.886 -4.592 1.00 96.62 190 PRO A C 1
ATOM 1482 O O . PRO A 1 190 ? 19.547 -7.455 -5.730 1.00 96.62 190 PRO A O 1
ATOM 1485 N N . SER A 1 191 ? 20.943 -7.860 -4.019 1.00 97.94 191 SER A N 1
ATOM 1486 C CA . SER A 1 191 ? 22.129 -7.329 -4.705 1.00 97.94 191 SER A CA 1
ATOM 1487 C C . SER A 1 191 ? 22.588 -8.237 -5.847 1.00 97.94 191 SER A C 1
ATOM 1489 O O . SER A 1 191 ? 23.146 -7.750 -6.831 1.00 97.94 191 SER A O 1
ATOM 1491 N N . GLY A 1 192 ? 22.270 -9.532 -5.756 1.00 97.44 192 GLY A N 1
ATOM 1492 C CA . GLY A 1 192 ? 22.548 -10.534 -6.778 1.00 97.44 192 GLY A CA 1
ATOM 1493 C C . GLY A 1 192 ? 21.611 -10.522 -7.990 1.00 97.44 192 GLY A C 1
ATOM 1494 O O . GLY A 1 192 ? 21.871 -11.279 -8.923 1.00 97.44 192 GLY A O 1
ATOM 1495 N N . MET A 1 193 ? 20.566 -9.675 -8.020 1.00 98.31 193 MET A N 1
ATOM 1496 C CA . MET A 1 193 ? 19.505 -9.742 -9.037 1.00 98.31 193 MET A CA 1
ATOM 1497 C C . MET A 1 193 ? 20.039 -9.835 -10.475 1.00 98.31 193 MET A C 1
ATOM 1499 O O . MET A 1 193 ? 21.041 -9.214 -10.838 1.00 98.31 193 MET A O 1
ATOM 1503 N N . GLU A 1 194 ? 19.328 -10.568 -11.324 1.00 98.31 194 GLU A N 1
ATOM 1504 C CA . GLU A 1 194 ? 19.653 -10.878 -12.717 1.00 98.31 194 GLU A CA 1
ATOM 1505 C C . GLU A 1 194 ? 18.846 -10.044 -13.713 1.00 98.31 194 GLU A C 1
ATOM 1507 O O . GLU A 1 194 ? 19.291 -9.867 -14.847 1.00 98.31 194 GLU A O 1
ATOM 1512 N N . THR A 1 195 ? 17.707 -9.460 -13.314 1.00 98.62 195 THR A N 1
ATOM 1513 C CA . THR A 1 195 ? 16.979 -8.520 -14.180 1.00 98.62 195 THR A CA 1
ATOM 1514 C C . THR A 1 195 ? 17.888 -7.350 -14.565 1.00 98.62 195 THR A C 1
ATOM 1516 O O . THR A 1 195 ? 18.533 -6.726 -13.718 1.00 98.62 195 THR A O 1
ATOM 1519 N N . ARG A 1 196 ? 17.965 -7.033 -15.860 1.00 98.44 196 ARG A N 1
ATOM 1520 C CA . ARG A 1 196 ? 18.777 -5.927 -16.391 1.00 98.44 196 ARG A CA 1
ATOM 1521 C C . ARG A 1 196 ? 17.910 -4.959 -17.178 1.00 98.44 196 ARG A C 1
ATOM 1523 O O . ARG A 1 196 ? 17.000 -5.373 -17.892 1.00 98.44 196 ARG A O 1
ATOM 1530 N N . ALA A 1 197 ? 18.247 -3.675 -17.092 1.00 98.56 197 ALA A N 1
ATOM 1531 C CA . ALA A 1 197 ? 17.694 -2.621 -17.934 1.00 98.56 197 ALA A CA 1
ATOM 1532 C C . ALA A 1 197 ? 18.801 -2.084 -18.852 1.00 98.56 197 ALA A C 1
ATOM 1534 O O . ALA A 1 197 ? 19.758 -1.466 -18.387 1.00 98.56 197 ALA A O 1
ATOM 1535 N N . LYS A 1 198 ? 18.689 -2.325 -20.162 1.00 98.62 198 LYS A N 1
ATOM 1536 C CA . LYS A 1 198 ? 19.641 -1.833 -21.167 1.00 98.62 198 LYS A CA 1
ATOM 1537 C C . LYS A 1 198 ? 19.100 -0.563 -21.822 1.00 98.62 198 LYS A C 1
ATOM 1539 O O . LYS A 1 198 ? 18.029 -0.60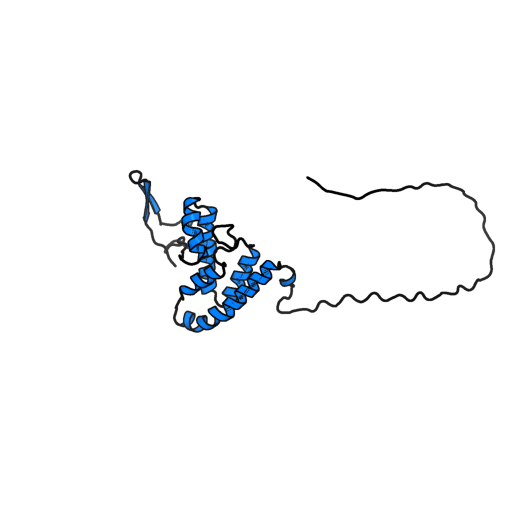1 -22.425 1.00 98.62 198 LYS A O 1
ATOM 1544 N N . TYR A 1 199 ? 19.839 0.541 -21.716 1.00 98.62 199 TYR A N 1
ATOM 1545 C CA . TYR A 1 199 ? 19.481 1.810 -22.356 1.00 98.62 199 TYR A CA 1
ATOM 1546 C C . TYR A 1 199 ? 19.657 1.736 -23.880 1.00 98.62 199 TYR A C 1
ATOM 1548 O O . TYR A 1 199 ? 20.667 1.221 -24.367 1.00 98.62 199 TYR A O 1
ATOM 1556 N N . ASN A 1 200 ? 18.687 2.267 -24.623 1.00 98.12 200 ASN A N 1
ATOM 1557 C CA . ASN A 1 200 ? 18.743 2.458 -26.065 1.00 98.12 200 ASN A CA 1
ATOM 1558 C C . ASN A 1 200 ? 18.846 3.963 -26.394 1.00 98.12 200 ASN A C 1
ATOM 1560 O O . ASN A 1 200 ? 17.835 4.669 -26.328 1.00 98.12 200 ASN A O 1
ATOM 1564 N N . PRO A 1 201 ? 20.033 4.459 -26.796 1.00 97.75 201 PRO A N 1
ATOM 1565 C CA . PRO A 1 201 ? 20.232 5.872 -27.106 1.00 97.75 201 PRO A CA 1
ATOM 1566 C C . PRO A 1 201 ? 19.409 6.390 -28.290 1.00 97.75 201 PRO A C 1
ATOM 1568 O O . PRO A 1 201 ? 19.080 7.570 -28.306 1.00 97.75 201 PRO A O 1
ATOM 1571 N N . SER A 1 202 ? 19.069 5.547 -29.276 1.00 97.69 202 SER A N 1
ATOM 1572 C CA . SER A 1 202 ? 18.362 6.012 -30.480 1.00 97.69 202 SER A CA 1
ATOM 1573 C C . SER A 1 202 ? 16.882 6.299 -30.228 1.00 97.69 202 SER A C 1
ATOM 1575 O O . SER A 1 202 ? 16.292 7.110 -30.933 1.00 97.69 202 SER A O 1
ATOM 1577 N N . SER A 1 203 ? 16.275 5.624 -29.249 1.00 97.50 203 SER A N 1
ATOM 1578 C CA . SER A 1 203 ? 14.867 5.801 -28.871 1.00 97.50 203 SER A CA 1
ATOM 1579 C C . SER A 1 203 ? 14.676 6.503 -27.527 1.00 97.50 203 SER A C 1
ATOM 1581 O O . SER A 1 203 ? 13.549 6.854 -27.196 1.00 97.50 203 SER A O 1
ATOM 1583 N N . GLY A 1 204 ? 15.737 6.682 -26.732 1.00 97.88 204 GLY A N 1
ATOM 1584 C CA . GLY A 1 204 ? 15.638 7.232 -25.377 1.00 97.88 204 GLY A CA 1
ATOM 1585 C C . GLY A 1 204 ? 14.873 6.323 -24.407 1.00 97.88 204 GLY A C 1
ATOM 1586 O O . GLY A 1 204 ? 14.258 6.809 -23.462 1.00 97.88 204 GLY A O 1
ATOM 1587 N N . THR A 1 205 ? 14.871 5.005 -24.640 1.00 98.38 205 THR A N 1
ATOM 1588 C CA . THR A 1 205 ? 14.105 4.021 -23.850 1.00 98.38 205 THR A CA 1
ATOM 1589 C C . THR A 1 205 ? 15.002 2.955 -23.219 1.00 98.38 205 THR A C 1
ATOM 1591 O O . THR A 1 205 ? 16.184 2.847 -23.540 1.00 98.38 205 THR A O 1
ATOM 1594 N N . TYR A 1 206 ? 14.441 2.140 -22.321 1.00 98.62 206 TYR A N 1
ATOM 1595 C CA . TYR A 1 206 ? 15.106 0.966 -21.749 1.00 98.62 206 TYR A CA 1
ATOM 1596 C C . TYR A 1 206 ? 14.445 -0.325 -22.236 1.00 98.62 206 TYR A C 1
ATOM 1598 O O . TYR A 1 206 ? 13.222 -0.415 -22.301 1.00 98.62 206 TYR A O 1
ATOM 1606 N N . SER A 1 207 ? 15.255 -1.342 -22.534 1.00 98.38 207 SER A N 1
ATOM 1607 C CA . SER A 1 207 ? 14.805 -2.732 -22.670 1.00 98.38 207 SER A CA 1
ATOM 1608 C C . SER A 1 207 ? 15.073 -3.467 -21.361 1.00 98.38 207 SER A C 1
ATOM 1610 O O . SER A 1 207 ? 16.226 -3.546 -20.933 1.00 98.38 207 SER A O 1
ATOM 1612 N N . VAL A 1 208 ? 14.021 -3.970 -20.715 1.00 98.44 208 VAL A N 1
ATOM 1613 C CA . VAL A 1 208 ? 14.119 -4.715 -19.453 1.00 98.44 208 VAL A CA 1
ATOM 1614 C C . VAL A 1 208 ? 13.991 -6.209 -19.745 1.00 98.44 208 VAL A C 1
ATOM 1616 O O . VAL A 1 208 ? 13.078 -6.624 -20.454 1.00 98.44 208 VAL A O 1
ATOM 1619 N N . THR A 1 209 ? 14.907 -7.022 -19.223 1.00 98.62 209 TH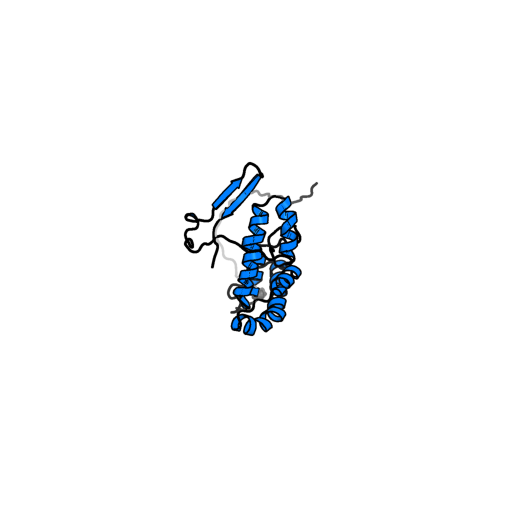R A N 1
ATOM 1620 C CA . THR A 1 209 ? 14.907 -8.482 -19.408 1.00 98.62 209 THR A CA 1
ATOM 1621 C C . THR A 1 209 ? 15.238 -9.159 -18.087 1.00 98.62 209 THR A C 1
ATOM 1623 O O . THR A 1 209 ? 16.206 -8.781 -17.429 1.00 98.62 209 THR A O 1
ATOM 1626 N N . GLY A 1 210 ? 14.421 -10.133 -17.696 1.00 98.00 210 GLY A N 1
ATOM 1627 C CA . GLY A 1 210 ? 14.521 -10.849 -16.427 1.00 98.00 210 GLY A CA 1
ATOM 1628 C C . GLY A 1 210 ? 13.223 -11.590 -16.113 1.00 98.00 210 GLY A C 1
ATOM 1629 O O . GLY A 1 210 ? 12.322 -11.650 -16.949 1.00 98.00 210 GLY A O 1
ATOM 1630 N N . SER A 1 211 ? 13.125 -12.157 -14.914 1.00 98.19 211 SER A N 1
ATOM 1631 C CA . SER A 1 211 ? 11.922 -12.827 -14.405 1.00 98.19 211 SER A CA 1
ATOM 1632 C C . SER A 1 211 ? 11.726 -12.480 -12.933 1.00 98.19 211 SER A C 1
ATOM 1634 O O . SER A 1 211 ? 12.700 -12.393 -12.187 1.00 98.19 211 SER A O 1
ATOM 1636 N N . LYS A 1 212 ? 10.472 -12.281 -12.521 1.00 98.44 212 LYS A N 1
ATOM 1637 C CA . LYS A 1 212 ? 10.079 -12.010 -11.130 1.00 98.44 212 LYS A CA 1
ATOM 1638 C C . LYS A 1 212 ? 9.154 -13.115 -10.627 1.00 98.44 212 LYS A C 1
ATOM 1640 O O . LYS A 1 212 ? 8.442 -13.713 -11.430 1.00 98.44 212 LYS A O 1
ATOM 1645 N N . THR A 1 213 ? 9.169 -13.370 -9.322 1.00 97.12 213 THR A N 1
ATOM 1646 C CA . THR A 1 213 ? 8.357 -14.411 -8.666 1.00 97.12 213 THR A CA 1
ATOM 1647 C C . THR A 1 213 ? 7.920 -13.974 -7.266 1.00 97.12 213 THR A C 1
ATOM 1649 O O . THR A 1 213 ? 8.544 -13.078 -6.690 1.00 97.12 213 THR A O 1
ATOM 1652 N N . TRP A 1 214 ? 6.847 -14.590 -6.751 1.00 71.56 214 TRP A N 1
ATOM 1653 C CA . TRP A 1 214 ? 6.923 -15.666 -5.745 1.00 71.56 214 TRP A CA 1
ATOM 1654 C C . TRP A 1 214 ? 5.733 -16.607 -5.858 1.00 71.56 214 TRP A C 1
ATOM 1656 O O . TRP A 1 214 ? 4.604 -16.094 -6.014 1.00 71.56 214 TRP A O 1
#

Radius of gyration: 34.02 Å; Cα contacts (8 Å, |Δi|>4): 206; chains: 1; bounding box: 42×68×116 Å

Sequence (214 aa):
MALRNALCRLLVSPHRCAVLSASRSQGTAAQANWEAEKTEKKPKAPKVQFDWRDALNLEGQLTEDEIMIRDSFRTYCQEKLMPRILMANRNEVFHRDIVSEMGEMGVLGPTIQGFGCAGVSYVAYGLIAREVERVDSGYRSVMSVQSSLVMHPINAYGTEEQKQKYLPRLARGEILGCFGLTEPNHGSDPSGMETRAKYNPSSGTYSVTGSKTW

Secondary structure (DSSP, 8-state):
-----------------------------------------PPPPPPPPP-TTSTT-SGGGS-HHHHHHHHHHHHHIIIIIHHHHHHHHHTT---THHHHHHHHTT-SSTT--STT-----HHHHHHHHHHHHTT-HHHHHHHHIIIIIIIHHHHHHS-HHHHHHHHHHHHTTSS-------BTTBSS-GGG---EEEEETTTTEEEEE-----

Foldseek 3Di:
DDDDDDDDDDDDDDDDDDDDDDDDDDDDDDDDDDPPPPPDPDPPDDDDDADPVQRPPVVVVDDPVLVVLLVVLLVCLVPPVQVPCVVCVVVVNDDLCLLLVCLVSLLALQCDDDLSHVNDDVSSNVSSLVSNVVRNPVSSVQSCQLRPVPLVCCRVPNDPVSNNVPSNCSSNSVDGDGHFQAAPVQDPHSVPADWDWDADPVVRGTDIDGDGDD

Nearest PDB structures (foldseek):
  2r0n-assembly1_A  TM=1.001E+00  e=1.933E-19  Homo sapiens
  2r0m-assembly1_A  TM=1.001E+00  e=3.936E-18  Homo sapiens
  3swo-assembly1_D  TM=9.823E-01  e=4.653E-11  Mycolicibacterium smegmatis MC2 155
  3sf6-assembly1_A  TM=9.571E-01  e=4.414E-11  Mycolicibacterium smegmatis MC2 155
  2ix6-assembly1_A  TM=9.690E-01  e=3.838E-08  Arabidopsis thaliana

Organism: NCBI:txid8208

Solvent-accessible surface area (backbone atoms only — not comparable to full-atom values): 13486 Å² total; per-residue (Å²): 135,87,86,88,86,86,86,90,86,85,89,87,84,87,88,87,86,85,88,84,88,86,84,88,81,90,78,81,91,75,86,79,83,76,78,78,77,80,76,77,76,72,79,76,77,80,79,84,79,88,45,88,92,45,76,81,44,60,72,84,73,53,53,73,67,40,50,50,53,33,54,56,50,34,51,50,30,60,72,61,48,47,79,46,44,68,60,26,64,76,68,74,50,83,66,71,62,57,46,31,56,37,12,74,72,32,65,27,29,28,61,40,76,55,62,78,26,64,46,44,52,70,65,38,51,52,41,46,46,53,38,39,38,73,68,34,61,70,63,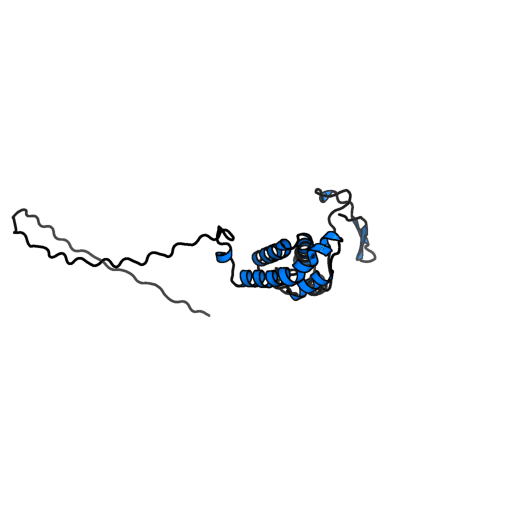31,47,54,51,45,40,37,19,64,52,33,42,39,52,36,67,74,72,42,53,71,69,53,31,70,69,42,39,43,40,42,16,45,26,77,46,86,66,74,70,84,77,36,30,92,90,19,66,97,48,64,87,72,56,76,62,45,74,47,80,38,85,93,77,75,43,70,53,75,52,71,69,69,57,135

InterPro domains:
  IPR009100 Acyl-CoA dehydrogenase/oxidase, N-terminal and middle domain superfamily [SSF56645] (50-214)
  IPR013786 Acyl-CoA dehydrogenase/oxidase, N-terminal [PF02771] (63-174)
  IPR037069 Acyl-CoA dehydrogenase/oxidase, N-terminal domain superfamily [G3DSA:1.10.540.10] (38-175)
  IPR046373 Acyl-CoA oxidase/dehydrogenase, middle domain superfamily [G3DSA:2.40.110.10] (177-214)
  IPR052033 Glutaryl-CoA dehydrogenase [PTHR42807] (27-214)

pLDDT: mean 86.37, std 23.12, range [30.53, 98.94]